Protein AF-A0A9P8L435-F1 (afdb_monomer_lite)

Structure (mmCIF, N/CA/C/O backbone):
data_AF-A0A9P8L435-F1
#
_entry.id   AF-A0A9P8L435-F1
#
loop_
_atom_site.group_PDB
_atom_site.id
_atom_site.type_symbol
_atom_site.label_atom_id
_atom_site.label_alt_id
_atom_site.label_comp_id
_atom_site.label_asym_id
_atom_site.label_entity_id
_atom_site.label_seq_id
_atom_site.pdbx_PDB_ins_code
_atom_site.Cartn_x
_atom_site.Cartn_y
_atom_site.Cartn_z
_atom_site.occupancy
_atom_site.B_iso_or_equiv
_atom_site.auth_seq_id
_atom_site.auth_comp_id
_atom_site.auth_asym_id
_atom_site.auth_atom_id
_atom_site.pdbx_PDB_model_num
ATOM 1 N N . MET A 1 1 ? 6.091 8.763 -27.314 1.00 90.25 1 MET A N 1
ATOM 2 C CA . MET A 1 1 ? 5.636 7.683 -28.224 1.00 90.25 1 MET A CA 1
ATOM 3 C C . MET A 1 1 ? 4.758 6.720 -27.440 1.00 90.25 1 MET A C 1
ATOM 5 O O . MET A 1 1 ? 4.907 6.659 -26.224 1.00 90.25 1 MET A O 1
ATOM 9 N N . ARG A 1 2 ? 3.848 5.999 -28.103 1.00 93.94 2 ARG A N 1
ATOM 10 C CA . ARG A 1 2 ? 2.922 5.037 -27.482 1.00 93.94 2 ARG A CA 1
ATOM 11 C C . ARG A 1 2 ? 2.831 3.801 -28.382 1.00 93.94 2 ARG A C 1
ATOM 13 O O . ARG A 1 2 ? 2.724 3.971 -29.594 1.00 93.94 2 ARG A O 1
ATOM 20 N N . SER A 1 3 ? 2.925 2.595 -27.826 1.00 95.69 3 SER A N 1
ATOM 21 C CA . SER A 1 3 ? 2.733 1.356 -28.596 1.00 95.69 3 SER A CA 1
ATOM 22 C C . SER A 1 3 ? 1.265 1.181 -29.011 1.00 95.69 3 SER A C 1
ATOM 24 O O . SER A 1 3 ? 0.387 1.783 -28.384 1.00 95.69 3 SER A O 1
ATOM 26 N N . PRO A 1 4 ? 0.962 0.302 -29.984 1.00 95.88 4 PRO A N 1
ATOM 27 C CA . PRO A 1 4 ? -0.375 -0.271 -30.118 1.00 95.88 4 PRO A CA 1
ATOM 28 C C . PRO A 1 4 ? -0.844 -0.901 -28.789 1.00 95.88 4 PRO A C 1
ATOM 30 O O . PRO A 1 4 ? 0.008 -1.354 -28.012 1.00 95.88 4 PRO A O 1
ATOM 33 N N . PRO A 1 5 ? -2.160 -0.911 -28.506 1.00 94.94 5 PRO A N 1
ATOM 34 C CA . PRO A 1 5 ? -2.709 -1.567 -27.325 1.00 94.94 5 PRO A CA 1
ATOM 35 C C . PRO A 1 5 ? -2.671 -3.090 -27.474 1.00 94.94 5 PRO A C 1
ATOM 37 O O . PRO A 1 5 ? -2.901 -3.626 -28.559 1.00 94.94 5 PRO A O 1
ATOM 40 N N . VAL A 1 6 ? -2.418 -3.784 -26.367 1.00 95.00 6 VAL A N 1
ATOM 41 C CA . VAL A 1 6 ? -2.524 -5.244 -26.263 1.00 95.00 6 VAL A CA 1
ATOM 42 C C . VAL A 1 6 ? -3.530 -5.583 -25.169 1.00 95.00 6 VAL A C 1
ATOM 44 O O . VAL A 1 6 ? -3.350 -5.194 -24.015 1.00 95.00 6 VAL A O 1
ATOM 47 N N . ARG A 1 7 ? -4.581 -6.333 -25.513 1.00 94.06 7 ARG A N 1
ATOM 48 C CA . ARG A 1 7 ? -5.568 -6.829 -24.545 1.00 94.06 7 ARG A CA 1
ATOM 49 C C . ARG A 1 7 ? -4.939 -7.921 -23.673 1.00 94.06 7 ARG A C 1
ATOM 51 O O . ARG A 1 7 ? -4.541 -8.964 -24.185 1.00 94.06 7 ARG A O 1
ATOM 58 N N . VAL A 1 8 ? -4.932 -7.718 -22.355 1.00 91.44 8 VAL A N 1
ATOM 59 C CA . VAL A 1 8 ? -4.625 -8.757 -21.356 1.00 91.44 8 VAL A CA 1
ATOM 60 C C . VAL A 1 8 ? -5.713 -8.726 -20.284 1.00 91.44 8 VAL A C 1
ATOM 62 O O . VAL A 1 8 ? -5.913 -7.715 -19.605 1.00 91.44 8 VAL A O 1
ATOM 65 N N . GLY A 1 9 ? -6.454 -9.831 -20.160 1.00 87.94 9 GLY A N 1
ATOM 66 C CA . GLY A 1 9 ? -7.698 -9.866 -19.389 1.00 87.94 9 GLY A CA 1
ATOM 67 C C . GLY A 1 9 ? -8.727 -8.871 -19.942 1.00 87.94 9 GLY A C 1
ATOM 68 O O . GLY A 1 9 ? -8.874 -8.721 -21.154 1.00 87.94 9 GLY A O 1
ATOM 69 N N . ALA A 1 10 ? -9.411 -8.148 -19.055 1.00 90.56 10 ALA A N 1
ATOM 70 C CA . ALA A 1 10 ? -10.392 -7.124 -19.428 1.00 90.56 10 ALA A CA 1
ATOM 71 C C . ALA A 1 10 ? -9.778 -5.756 -19.811 1.00 90.56 10 ALA A C 1
ATOM 73 O O . ALA A 1 10 ? -10.516 -4.808 -20.071 1.00 90.56 10 ALA A O 1
ATOM 74 N N . PHE A 1 11 ? -8.447 -5.623 -19.859 1.00 94.44 11 PHE A N 1
ATOM 75 C CA . PHE A 1 11 ? -7.745 -4.333 -19.939 1.00 94.44 11 PHE A CA 1
ATOM 76 C C . PHE A 1 11 ? -6.813 -4.252 -21.156 1.00 94.44 11 PHE A C 1
ATOM 78 O O . PHE A 1 11 ? -6.347 -5.280 -21.646 1.00 94.44 11 PHE A O 1
ATOM 85 N N . ASP A 1 12 ? -6.633 -3.043 -21.689 1.00 95.62 12 ASP A N 1
ATOM 86 C CA . ASP A 1 12 ? -5.734 -2.721 -22.804 1.00 95.62 12 ASP A CA 1
ATOM 87 C C . ASP A 1 12 ? -4.463 -2.113 -22.236 1.00 95.62 12 ASP A C 1
ATOM 89 O O . ASP A 1 12 ? -4.530 -1.185 -21.426 1.00 95.62 12 ASP A O 1
ATOM 93 N N . TRP A 1 13 ? -3.325 -2.627 -22.691 1.00 96.75 13 TRP A N 1
ATOM 94 C CA . TRP A 1 13 ? -2.011 -2.277 -22.179 1.00 96.75 13 TRP A CA 1
ATOM 95 C C . TRP A 1 13 ? -1.152 -1.646 -23.270 1.00 96.75 13 TRP A C 1
ATOM 97 O O . TRP A 1 13 ? -1.020 -2.197 -24.366 1.00 96.75 13 TRP A O 1
ATOM 107 N N . ASN A 1 14 ? -0.541 -0.504 -22.964 1.00 96.69 14 ASN A N 1
ATOM 108 C CA . ASN A 1 14 ? 0.325 0.241 -23.877 1.00 96.69 14 ASN A CA 1
ATOM 109 C C . ASN A 1 14 ? 1.659 0.576 -23.202 1.00 96.69 14 ASN A C 1
ATOM 111 O O . ASN A 1 14 ? 1.706 0.902 -22.018 1.00 96.69 14 ASN A O 1
ATOM 115 N N . ILE A 1 15 ? 2.745 0.585 -23.975 1.00 97.25 15 ILE A N 1
ATOM 116 C CA . ILE A 1 15 ? 4.029 1.153 -23.552 1.00 97.25 15 ILE A CA 1
ATOM 117 C C . ILE A 1 15 ? 4.058 2.627 -23.974 1.00 97.25 15 ILE A C 1
ATOM 119 O O . ILE A 1 15 ? 4.019 2.928 -25.171 1.00 97.25 15 ILE A O 1
ATOM 123 N N . LYS A 1 16 ? 4.172 3.551 -23.016 1.00 96.56 16 LYS A N 1
ATOM 124 C CA . LYS A 1 16 ? 4.579 4.943 -23.260 1.00 96.56 16 LYS A CA 1
ATOM 125 C C . LYS A 1 16 ? 6.096 5.046 -23.165 1.00 96.56 16 LYS A C 1
ATOM 127 O O . LYS A 1 16 ? 6.693 4.643 -22.171 1.00 96.56 16 LYS A O 1
ATOM 132 N N . TYR A 1 17 ? 6.713 5.635 -24.182 1.00 95.44 17 TYR A N 1
ATOM 133 C CA . TYR A 1 17 ? 8.161 5.815 -24.275 1.00 95.44 17 TYR A CA 1
ATOM 134 C C . TYR A 1 17 ? 8.514 7.277 -24.556 1.00 95.44 17 TYR A C 1
ATOM 136 O O . TYR A 1 17 ? 7.984 7.886 -25.496 1.00 95.44 17 TYR A O 1
ATOM 144 N N . TYR A 1 18 ? 9.429 7.819 -23.756 1.00 95.75 18 TYR A N 1
ATOM 145 C CA . TYR A 1 18 ? 9.970 9.169 -23.879 1.00 95.75 18 TYR A CA 1
ATOM 146 C C . TYR A 1 18 ? 11.477 9.067 -24.171 1.00 95.75 18 TYR A C 1
ATOM 148 O O . TYR A 1 18 ? 12.263 8.880 -23.238 1.00 95.75 18 TYR A O 1
ATOM 156 N N . PRO A 1 19 ? 11.905 9.172 -25.447 1.00 92.69 19 PRO A N 1
ATOM 157 C CA . PRO A 1 19 ? 13.303 8.956 -25.830 1.00 92.69 19 PRO A CA 1
ATOM 158 C C . PRO A 1 19 ? 14.264 9.969 -25.207 1.00 92.69 19 PRO A C 1
ATOM 160 O O . PRO A 1 19 ? 15.390 9.608 -24.903 1.00 92.69 19 PRO A O 1
ATOM 163 N N . LYS A 1 20 ? 13.815 11.210 -24.982 1.00 92.25 20 LYS A N 1
ATOM 164 C CA . LYS A 1 20 ? 14.584 12.282 -24.322 1.00 92.25 20 LYS A CA 1
ATOM 165 C C . LYS A 1 20 ? 14.214 12.473 -22.844 1.00 92.25 20 LYS A C 1
ATOM 167 O O . LYS A 1 20 ? 14.476 13.534 -22.292 1.00 92.25 20 LYS A O 1
ATOM 172 N N . GLY A 1 21 ? 13.551 11.485 -22.245 1.00 92.06 21 GLY A N 1
ATOM 173 C CA . GLY A 1 21 ? 13.052 11.559 -20.877 1.00 92.06 21 GLY A CA 1
ATOM 174 C C . GLY A 1 21 ? 11.807 12.418 -20.671 1.00 92.06 21 GLY A C 1
ATOM 175 O O . GLY A 1 21 ? 11.287 13.056 -21.588 1.00 92.06 21 GLY A O 1
ATOM 176 N N . ASN A 1 22 ? 11.327 12.406 -19.430 1.00 92.25 22 ASN A N 1
ATOM 177 C CA . ASN A 1 22 ? 10.179 13.157 -18.939 1.00 92.25 22 ASN A CA 1
ATOM 178 C C . ASN A 1 22 ? 10.652 14.090 -17.811 1.00 92.25 22 ASN A C 1
ATOM 180 O O . ASN A 1 22 ? 10.595 13.745 -16.633 1.00 92.25 22 ASN A O 1
ATOM 184 N N . GLY A 1 23 ? 11.219 15.242 -18.185 1.00 91.25 23 GLY A N 1
ATOM 185 C CA . GLY A 1 23 ? 11.881 16.153 -17.237 1.00 91.25 23 GLY A CA 1
ATOM 186 C C . GLY A 1 23 ? 13.241 15.650 -16.729 1.00 91.25 23 GLY A C 1
ATOM 187 O O . GLY A 1 23 ? 13.735 16.123 -15.707 1.00 91.25 23 GLY A O 1
ATOM 188 N N . THR A 1 24 ? 13.846 14.685 -17.424 1.00 93.69 24 THR A N 1
ATOM 189 C CA . THR A 1 24 ? 15.128 14.054 -17.082 1.00 93.69 24 THR A CA 1
ATOM 190 C C . THR A 1 24 ? 16.005 13.918 -18.317 1.00 93.69 24 THR A C 1
ATOM 192 O O . THR A 1 24 ? 15.506 13.853 -19.433 1.00 93.69 24 THR A O 1
ATOM 195 N N . ASP A 1 25 ? 17.313 13.805 -18.117 1.00 94.50 25 ASP A N 1
ATOM 196 C CA . ASP A 1 25 ? 18.282 13.444 -19.156 1.00 94.50 25 ASP A CA 1
ATOM 197 C C . ASP A 1 25 ? 18.185 11.968 -19.581 1.00 94.50 25 ASP A C 1
ATOM 199 O O . ASP A 1 25 ? 18.730 11.596 -20.617 1.00 94.50 25 ASP A O 1
ATOM 203 N N . GLN A 1 26 ? 17.485 11.132 -18.811 1.00 95.25 26 GLN A N 1
ATOM 204 C CA . GLN A 1 26 ? 17.371 9.694 -19.056 1.00 95.25 26 GLN A CA 1
ATOM 205 C C . GLN A 1 26 ? 16.094 9.287 -19.779 1.00 95.25 26 GLN A C 1
ATOM 207 O O . GLN A 1 26 ? 15.066 9.935 -19.598 1.00 95.25 26 GLN A O 1
ATOM 212 N N . ILE A 1 27 ? 16.132 8.169 -20.516 1.00 95.00 27 ILE A N 1
ATOM 213 C CA . ILE A 1 27 ? 14.926 7.540 -21.082 1.00 95.00 27 ILE A CA 1
ATOM 214 C C . ILE A 1 27 ? 13.871 7.345 -19.985 1.00 95.00 27 ILE A C 1
ATOM 216 O O . ILE A 1 27 ? 14.186 6.812 -18.920 1.00 95.00 27 ILE A O 1
ATOM 220 N N . SER A 1 28 ? 12.609 7.666 -20.288 1.00 97.06 28 SER A N 1
ATOM 221 C CA . SER A 1 28 ? 11.464 7.291 -19.447 1.00 97.06 28 SER A CA 1
ATOM 222 C C . SER A 1 28 ? 10.565 6.276 -20.151 1.00 97.06 28 SER A C 1
ATOM 224 O O . SER A 1 28 ? 10.308 6.380 -21.357 1.00 97.06 28 SER A O 1
ATOM 226 N N . VAL A 1 29 ? 10.058 5.311 -19.384 1.00 97.19 29 VAL A N 1
ATOM 227 C CA . VAL A 1 29 ? 9.152 4.256 -19.858 1.00 97.19 29 VAL A CA 1
ATOM 228 C C . VAL A 1 29 ? 8.025 4.082 -18.851 1.00 97.19 29 VAL A C 1
ATOM 230 O O . VAL A 1 29 ? 8.285 3.944 -17.657 1.00 97.19 29 VAL A O 1
ATOM 233 N N . TYR A 1 30 ? 6.786 4.041 -19.331 1.00 97.38 30 TYR A N 1
ATOM 234 C CA . TYR A 1 30 ? 5.609 3.764 -18.513 1.00 97.38 30 TYR A CA 1
ATOM 235 C C . TYR A 1 30 ? 4.753 2.695 -19.185 1.00 97.38 30 TYR A C 1
ATOM 237 O O . TYR A 1 30 ? 4.653 2.646 -20.412 1.00 97.38 30 TYR A O 1
ATOM 245 N N . ILE A 1 31 ? 4.137 1.844 -18.375 1.00 97.56 31 ILE A N 1
ATOM 246 C CA . ILE A 1 31 ? 3.027 0.993 -18.785 1.00 97.56 31 ILE A CA 1
ATOM 247 C C . ILE A 1 31 ? 1.744 1.745 -18.472 1.00 97.56 31 ILE A C 1
ATOM 249 O O . ILE A 1 31 ? 1.599 2.319 -17.398 1.00 97.56 31 ILE A O 1
ATOM 253 N N . GLU A 1 32 ? 0.828 1.754 -19.424 1.00 96.31 32 GLU A N 1
ATOM 254 C CA . GLU A 1 32 ? -0.491 2.349 -19.295 1.00 96.31 32 GLU A CA 1
ATOM 255 C C . GLU A 1 32 ? -1.553 1.267 -19.445 1.00 96.31 32 GLU A C 1
ATOM 257 O O . GLU A 1 32 ? -1.417 0.373 -20.282 1.00 96.31 32 GLU A O 1
ATOM 262 N N . CYS A 1 33 ? -2.606 1.382 -18.647 1.00 95.38 33 CYS A N 1
ATOM 263 C CA . CYS A 1 33 ? -3.761 0.507 -18.622 1.00 95.38 33 CYS A CA 1
ATOM 264 C C . CYS A 1 33 ? -5.022 1.313 -18.943 1.00 95.38 33 CYS A C 1
ATOM 266 O O . CYS A 1 33 ? -5.246 2.389 -18.389 1.00 95.38 33 CYS A O 1
ATOM 268 N N . THR A 1 34 ? -5.890 0.771 -19.793 1.00 93.31 34 THR A N 1
ATOM 269 C CA . THR A 1 34 ? -7.232 1.322 -20.022 1.00 93.31 34 THR A CA 1
ATOM 270 C C . THR A 1 34 ? -8.284 0.217 -20.024 1.00 93.31 34 THR A C 1
ATOM 272 O O . THR A 1 34 ? -8.051 -0.896 -20.503 1.00 93.31 34 THR A O 1
ATOM 275 N N . LYS A 1 35 ? -9.470 0.506 -19.478 1.00 89.50 35 LYS A N 1
ATOM 276 C CA . LYS A 1 35 ? -10.651 -0.348 -19.652 1.00 89.50 35 LYS A CA 1
ATOM 277 C C . LYS A 1 35 ? -11.330 0.030 -20.977 1.00 89.50 35 LYS A C 1
ATOM 279 O O . LYS A 1 35 ? -11.561 1.221 -21.201 1.00 89.50 35 LYS A O 1
ATOM 284 N N . PRO A 1 36 ? -11.650 -0.933 -21.857 1.00 83.06 36 PRO A N 1
ATOM 285 C CA . PRO A 1 36 ? -12.298 -0.639 -23.122 1.00 83.06 36 PRO A CA 1
ATOM 286 C C . PRO A 1 36 ? -13.756 -0.275 -22.837 1.00 83.06 36 PRO A C 1
ATOM 288 O O . PRO A 1 36 ? -14.388 -0.851 -21.945 1.00 83.06 36 PRO A O 1
ATOM 291 N N . LYS A 1 37 ? -14.319 0.655 -23.608 1.00 75.44 37 LYS A N 1
ATOM 292 C CA . LYS A 1 37 ? -15.767 0.872 -23.576 1.00 75.44 37 LYS A CA 1
ATOM 293 C C . LYS A 1 37 ? -16.445 -0.328 -24.232 1.00 75.44 37 LYS A C 1
ATOM 295 O O . LYS A 1 37 ? -16.069 -0.714 -25.337 1.00 75.44 37 LYS A O 1
ATOM 300 N N . LEU A 1 38 ? -17.439 -0.905 -23.561 1.00 61.78 38 LEU A N 1
ATOM 301 C CA . LEU A 1 38 ? -18.327 -1.893 -24.167 1.00 61.78 38 LEU A CA 1
ATOM 302 C C . LEU A 1 38 ? -19.152 -1.178 -25.239 1.00 61.78 38 LEU A C 1
ATOM 304 O O . LEU A 1 38 ? -20.107 -0.470 -24.936 1.00 61.78 38 LEU A O 1
ATOM 308 N N . THR A 1 39 ? -18.765 -1.330 -26.503 1.00 47.19 39 THR A N 1
ATOM 309 C CA . THR A 1 39 ? -19.576 -0.848 -27.619 1.00 47.19 39 THR A CA 1
ATOM 310 C C . THR A 1 39 ? -20.801 -1.740 -27.745 1.00 47.19 39 THR A C 1
ATOM 312 O O . THR A 1 39 ? -20.720 -2.833 -28.306 1.00 47.19 39 THR A O 1
ATOM 315 N N . THR A 1 40 ? -21.942 -1.270 -27.244 1.00 43.31 40 THR A N 1
ATOM 316 C CA . THR A 1 40 ? -23.254 -1.883 -27.483 1.00 43.31 40 THR A CA 1
ATOM 317 C C . THR A 1 40 ? -23.662 -1.677 -28.945 1.00 43.31 40 THR A C 1
ATOM 319 O O . THR A 1 40 ? -24.542 -0.880 -29.262 1.00 43.31 40 THR A O 1
ATOM 322 N N . SER A 1 41 ? -23.006 -2.386 -29.865 1.00 39.19 41 SER A N 1
ATOM 323 C CA . SER A 1 41 ? -23.365 -2.420 -31.283 1.00 39.19 41 SER A CA 1
ATOM 324 C C . SER A 1 41 ? -24.578 -3.329 -31.495 1.00 39.19 41 SER A C 1
ATOM 326 O O . SER A 1 41 ? -24.482 -4.421 -32.056 1.00 39.19 41 SER A O 1
ATOM 328 N N . ALA A 1 42 ? -25.737 -2.871 -31.026 1.00 43.12 42 ALA A N 1
ATOM 329 C CA . ALA A 1 42 ? -27.023 -3.409 -31.437 1.00 43.12 42 ALA A CA 1
ATOM 330 C C . ALA A 1 42 ? -27.368 -2.862 -32.833 1.00 43.12 42 ALA A C 1
ATOM 332 O O . ALA A 1 42 ? -28.046 -1.847 -32.977 1.00 43.12 42 ALA A O 1
ATOM 333 N N . SER A 1 43 ? -26.872 -3.526 -33.878 1.00 33.75 43 SER A N 1
ATOM 334 C CA . SER A 1 43 ? -27.363 -3.366 -35.255 1.00 33.75 43 SER A CA 1
ATOM 335 C C . SER A 1 43 ? -27.116 -4.663 -36.021 1.00 33.75 43 SER A C 1
ATOM 337 O O . SER A 1 43 ? -26.128 -4.813 -36.734 1.00 33.75 43 SER A O 1
ATOM 339 N N . ALA A 1 44 ? -28.015 -5.632 -35.857 1.00 45.38 44 ALA A N 1
ATOM 340 C CA . ALA A 1 44 ? -28.072 -6.782 -36.751 1.00 45.38 44 ALA A CA 1
ATOM 341 C C . ALA A 1 44 ? -28.695 -6.344 -38.090 1.00 45.38 44 ALA A C 1
ATOM 343 O O . ALA A 1 44 ? -29.857 -6.632 -38.368 1.00 45.38 44 ALA A O 1
ATOM 344 N N . GLU A 1 45 ? -27.935 -5.616 -38.912 1.00 29.30 45 GLU A N 1
ATOM 345 C CA . GLU A 1 45 ? -28.305 -5.377 -40.307 1.00 29.30 45 GLU A CA 1
ATOM 346 C C . GLU A 1 45 ? -27.851 -6.557 -41.167 1.00 29.30 45 GLU A C 1
ATOM 348 O O . GLU A 1 45 ? -26.685 -6.681 -41.535 1.00 29.30 45 GLU A O 1
ATOM 353 N N . ALA A 1 46 ? -28.806 -7.418 -41.515 1.00 40.47 46 ALA A N 1
ATOM 354 C CA . ALA A 1 46 ? -28.652 -8.378 -42.597 1.00 40.47 46 ALA A CA 1
ATOM 355 C C . ALA A 1 46 ? -29.157 -7.766 -43.916 1.00 40.47 46 ALA A C 1
ATOM 357 O O . ALA A 1 46 ? -30.347 -7.471 -44.056 1.00 40.47 46 ALA A O 1
ATOM 358 N N . PRO A 1 47 ? -28.269 -7.601 -44.906 1.00 33.56 47 PRO A N 1
ATOM 359 C CA . PRO A 1 47 ? -28.675 -7.691 -46.308 1.00 33.56 47 PRO A CA 1
ATOM 360 C C . PRO A 1 47 ? -27.673 -8.519 -47.142 1.00 33.56 47 PRO A C 1
ATOM 362 O O . PRO A 1 47 ? -26.477 -8.500 -46.880 1.00 33.56 47 PRO A O 1
ATOM 365 N N . LYS A 1 48 ? -28.040 -9.224 -48.214 1.00 28.98 48 LYS A N 1
ATOM 366 C CA . LYS A 1 48 ? -29.333 -9.575 -48.836 1.00 28.98 48 LYS A CA 1
ATOM 367 C C . LYS A 1 48 ? -29.061 -10.813 -49.706 1.00 28.98 48 LYS A C 1
ATOM 369 O O . LYS A 1 48 ? -27.958 -10.945 -50.235 1.00 28.98 48 LYS A O 1
ATOM 374 N N . GLU A 1 49 ? -30.047 -11.683 -49.907 1.00 30.36 49 GLU A N 1
ATOM 375 C CA . GLU A 1 49 ? -29.945 -12.730 -50.933 1.00 30.36 49 GLU A CA 1
ATOM 376 C C . GLU A 1 49 ? -29.824 -12.101 -52.330 1.00 30.36 49 GLU A C 1
ATOM 378 O O . GLU A 1 49 ? -30.614 -11.227 -52.689 1.00 30.36 49 GLU A O 1
ATOM 383 N N . ASN A 1 50 ? -28.872 -12.577 -53.136 1.00 31.95 50 ASN A N 1
ATOM 384 C CA . ASN A 1 50 ? -28.806 -12.282 -54.567 1.00 31.95 50 ASN A CA 1
ATOM 385 C C . ASN A 1 50 ? -29.219 -13.530 -55.353 1.00 31.95 50 ASN A C 1
ATOM 387 O O . ASN A 1 50 ? -28.472 -14.504 -55.434 1.00 31.95 50 ASN A O 1
ATOM 391 N N . ALA A 1 51 ? -30.408 -13.484 -55.952 1.00 32.59 51 ALA A N 1
ATOM 392 C CA . ALA A 1 51 ? -30.922 -14.550 -56.799 1.00 32.59 51 ALA A CA 1
ATOM 393 C C . ALA A 1 51 ? -30.379 -14.443 -58.237 1.00 32.59 51 ALA A C 1
ATOM 395 O O . ALA A 1 51 ? -30.789 -13.571 -59.001 1.00 32.59 51 ALA A O 1
ATOM 396 N N . VAL A 1 52 ? -29.507 -15.382 -58.616 1.00 34.47 52 VAL A N 1
ATOM 397 C CA . VAL A 1 52 ? -29.156 -15.762 -60.001 1.00 34.47 52 VAL A CA 1
ATOM 398 C C . VAL A 1 52 ? -28.846 -17.272 -59.963 1.00 34.47 52 VAL A C 1
ATOM 400 O O . VAL A 1 52 ? -28.148 -17.713 -59.061 1.00 34.47 52 VAL A O 1
ATOM 403 N N . GLY A 1 53 ? -29.302 -18.149 -60.861 1.00 29.02 53 GLY A N 1
ATOM 404 C CA . GLY A 1 53 ? -30.140 -17.936 -62.040 1.00 29.02 53 GLY A CA 1
ATOM 405 C C . GLY A 1 53 ? -30.051 -19.093 -63.051 1.00 29.02 53 GLY A C 1
ATOM 406 O O . GLY A 1 53 ? -29.580 -18.870 -64.154 1.00 29.02 53 GLY A O 1
ATOM 407 N N . GLY A 1 54 ? -30.528 -20.297 -62.686 1.00 26.53 54 GLY A N 1
ATOM 408 C CA . GLY A 1 54 ? -30.911 -21.401 -63.601 1.00 26.53 54 GLY A CA 1
ATOM 409 C C . GLY A 1 54 ? -29.805 -22.197 -64.333 1.00 26.53 54 GLY A C 1
ATOM 410 O O . GLY A 1 54 ? -28.925 -21.619 -64.957 1.00 26.53 54 GLY A O 1
ATOM 411 N N . GLY A 1 55 ? -29.886 -23.546 -64.349 1.00 26.67 55 GLY A N 1
ATOM 412 C CA . GLY A 1 55 ? -28.864 -24.347 -65.061 1.00 26.67 55 GLY A CA 1
ATOM 413 C C . GLY A 1 55 ? -28.921 -25.892 -65.124 1.00 26.67 55 GLY A C 1
ATOM 414 O O . GLY A 1 55 ? -27.859 -26.484 -65.148 1.00 26.67 55 GLY A O 1
ATOM 415 N N . ARG A 1 56 ? -30.101 -26.539 -65.192 1.00 27.08 56 ARG A N 1
ATOM 416 C CA . ARG A 1 56 ? -30.362 -27.918 -65.728 1.00 27.08 56 ARG A CA 1
ATOM 417 C C . ARG A 1 56 ? -29.421 -29.128 -65.424 1.00 27.08 56 ARG A C 1
ATOM 419 O O . ARG A 1 56 ? -28.339 -29.235 -65.981 1.00 27.08 56 ARG A O 1
ATOM 426 N N . GLY A 1 57 ? -30.035 -30.188 -64.865 1.00 27.30 57 GLY A N 1
ATOM 427 C CA . GLY A 1 57 ? -29.698 -31.619 -65.086 1.00 27.30 57 GLY A CA 1
ATOM 428 C C . GLY A 1 57 ? -28.677 -32.239 -64.112 1.00 27.30 57 GLY A C 1
ATOM 429 O O . GLY A 1 57 ? -27.765 -31.552 -63.680 1.00 27.30 57 GLY A O 1
ATOM 430 N N . GLY A 1 58 ? -28.757 -33.519 -63.720 1.00 26.88 58 GLY A N 1
ATOM 431 C CA . GLY A 1 58 ? -29.775 -34.557 -63.965 1.00 26.88 58 GLY A CA 1
ATOM 432 C C . GLY A 1 58 ? -29.232 -35.968 -63.640 1.00 26.88 58 GLY A C 1
ATOM 433 O O . GLY A 1 58 ? -28.155 -36.305 -64.115 1.00 26.88 58 GLY A O 1
ATOM 434 N N . GLY A 1 59 ? -29.971 -36.786 -62.871 1.00 27.59 59 GLY A N 1
ATOM 435 C CA . GLY A 1 59 ? -29.519 -38.106 -62.365 1.00 27.59 59 GLY A CA 1
ATOM 436 C C . GLY A 1 59 ? -28.486 -38.010 -61.219 1.00 27.59 59 GLY A C 1
ATOM 437 O O . GLY A 1 59 ? -27.871 -36.966 -61.042 1.00 27.59 59 GLY A O 1
ATOM 438 N N . GLY A 1 60 ? -28.256 -39.025 -60.379 1.00 27.05 60 GLY A N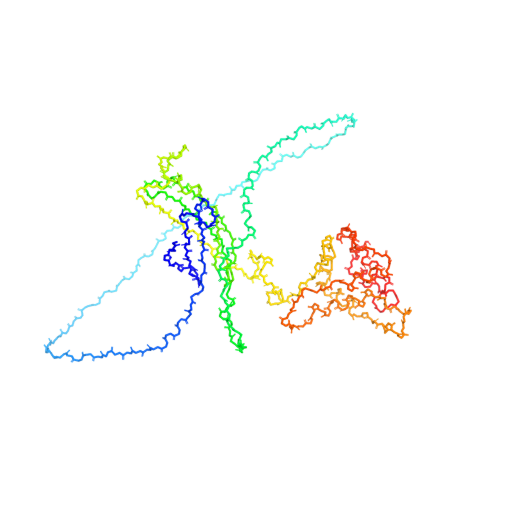 1
ATOM 439 C CA . GLY A 1 60 ? -28.884 -40.347 -60.264 1.00 27.05 60 GLY A CA 1
ATOM 440 C C . GLY A 1 60 ? -27.969 -41.338 -59.512 1.00 27.05 60 GLY A C 1
ATOM 441 O O . GLY A 1 60 ? -26.886 -41.623 -60.003 1.00 27.05 60 GLY A O 1
ATOM 442 N N . ASP A 1 61 ? -28.447 -41.860 -58.375 1.00 28.19 61 ASP A N 1
ATOM 443 C CA . ASP A 1 61 ? -28.014 -43.068 -57.631 1.00 28.19 61 ASP A CA 1
ATOM 444 C C . ASP A 1 61 ? -26.614 -43.231 -56.975 1.00 28.19 61 ASP A C 1
ATOM 446 O O . ASP A 1 61 ? -25.590 -42.727 -57.419 1.00 28.19 61 ASP A O 1
ATOM 450 N N . SER A 1 62 ? -26.629 -44.105 -55.944 1.00 28.53 62 SER A N 1
ATOM 451 C CA . SER A 1 62 ? -25.533 -44.949 -55.405 1.00 28.53 62 SER A CA 1
ATOM 452 C C . SER A 1 62 ? -24.484 -44.290 -54.476 1.00 28.53 62 SER A C 1
ATOM 454 O O . SER A 1 62 ? -23.620 -43.554 -54.929 1.00 28.53 62 SER A O 1
ATOM 456 N N . VAL A 1 63 ? -24.541 -44.477 -53.140 1.00 28.86 63 VAL A N 1
ATOM 457 C CA . VAL A 1 63 ? -23.963 -45.616 -52.353 1.00 28.86 63 VAL A CA 1
ATOM 458 C C . VAL A 1 63 ? -22.422 -45.670 -52.484 1.00 28.86 63 VAL A C 1
ATOM 460 O O . VAL A 1 63 ? -21.921 -45.831 -53.589 1.00 28.86 63 VAL A O 1
ATOM 463 N N . THR A 1 64 ? -21.614 -45.489 -51.424 1.00 28.94 64 THR A N 1
ATOM 464 C CA . THR A 1 64 ? -21.396 -46.425 -50.291 1.00 28.94 64 THR A CA 1
ATOM 465 C C . THR A 1 64 ? -21.073 -45.750 -48.944 1.00 28.94 64 THR A C 1
ATOM 467 O O . THR A 1 64 ? -20.576 -44.630 -48.885 1.00 28.94 64 THR A O 1
ATOM 470 N N . ALA A 1 65 ? -21.291 -46.483 -47.844 1.00 27.80 65 ALA A N 1
ATOM 471 C CA . ALA A 1 65 ? -20.775 -46.157 -46.512 1.00 27.80 65 ALA A CA 1
ATOM 472 C C . ALA A 1 65 ? -19.458 -46.903 -46.213 1.00 27.80 65 ALA A C 1
ATOM 474 O O . ALA A 1 65 ? -19.258 -48.015 -46.701 1.00 27.80 65 ALA A O 1
ATOM 475 N N . SER A 1 66 ? -18.622 -46.353 -45.326 1.00 29.02 66 SER A N 1
ATOM 476 C CA . SER A 1 66 ? -17.604 -47.124 -44.596 1.00 29.02 66 SER A CA 1
ATOM 477 C C . SER A 1 66 ? -17.294 -46.487 -43.237 1.00 29.02 66 SER A C 1
ATOM 479 O O . SER A 1 66 ? -16.690 -45.418 -43.162 1.00 29.02 66 SER A O 1
ATOM 481 N N . THR A 1 67 ? -17.711 -47.161 -42.168 1.00 25.61 67 THR A N 1
ATOM 482 C CA . THR A 1 67 ? -17.437 -46.818 -40.766 1.00 25.61 67 THR A CA 1
ATOM 483 C C . THR A 1 67 ? -16.236 -47.614 -40.260 1.00 25.61 67 THR A C 1
ATOM 485 O O . THR A 1 67 ? -16.209 -48.825 -40.466 1.00 25.61 67 THR A O 1
ATOM 488 N N . SER A 1 68 ? -15.318 -46.987 -39.517 1.00 28.25 68 SER A N 1
ATOM 489 C CA . SER A 1 68 ? -14.481 -47.682 -38.522 1.00 28.25 68 SER A CA 1
ATOM 490 C C . SER A 1 68 ? -13.763 -46.691 -37.596 1.00 28.25 68 SER A C 1
ATOM 492 O O . SER A 1 68 ? -12.852 -45.991 -38.038 1.00 28.25 68 SER A O 1
ATOM 494 N N . GLU A 1 69 ? -14.139 -46.670 -36.314 1.00 30.39 69 GLU A N 1
ATOM 495 C CA . GLU A 1 69 ? -13.250 -46.222 -35.227 1.00 30.39 69 GLU A CA 1
ATOM 496 C C . GLU A 1 69 ? -12.415 -47.434 -34.700 1.00 30.39 69 GLU A C 1
ATOM 498 O O . GLU A 1 69 ? -12.261 -48.397 -35.457 1.00 30.39 69 GLU A O 1
ATOM 503 N N . PRO A 1 70 ? -11.759 -47.437 -33.514 1.00 41.28 70 PRO A N 1
ATOM 504 C CA . PRO A 1 70 ? -10.333 -47.762 -33.457 1.00 41.28 70 PRO A CA 1
ATOM 505 C C . PRO A 1 70 ? -10.030 -49.028 -32.624 1.00 41.28 70 PRO A C 1
ATOM 507 O O . PRO A 1 70 ? -10.931 -49.635 -32.045 1.00 41.28 70 PRO A O 1
ATOM 510 N N . PRO A 1 71 ? -8.750 -49.415 -32.476 1.00 34.69 71 PRO A N 1
ATOM 511 C CA . PRO A 1 71 ? -8.324 -50.333 -31.428 1.00 34.69 71 PRO A CA 1
ATOM 512 C C . PRO A 1 71 ? -7.625 -49.615 -30.260 1.00 34.69 71 PRO A C 1
ATOM 514 O O . PRO A 1 71 ? -6.737 -48.783 -30.437 1.00 34.69 71 PRO A O 1
ATOM 517 N N . MET A 1 72 ? -8.024 -50.005 -29.050 1.00 28.02 72 MET A N 1
ATOM 518 C CA . MET A 1 72 ? -7.407 -49.673 -27.761 1.00 28.02 72 MET A CA 1
ATOM 519 C C . MET A 1 72 ? -6.449 -50.797 -27.319 1.00 28.02 72 MET A C 1
ATOM 521 O O . MET A 1 72 ? -6.658 -51.956 -27.675 1.00 28.02 72 MET A O 1
ATOM 525 N N . GLY A 1 73 ? -5.461 -50.467 -26.481 1.00 25.88 73 GLY A N 1
ATOM 526 C CA . GLY A 1 73 ? -4.628 -51.422 -25.730 1.00 25.88 73 GLY A CA 1
ATOM 527 C C . GLY A 1 73 ? -3.370 -50.733 -25.174 1.00 25.88 73 GLY A C 1
ATOM 528 O O . GLY A 1 73 ? -2.526 -50.316 -25.956 1.00 25.88 73 GLY A O 1
ATOM 529 N N . THR A 1 74 ? -3.286 -50.360 -23.887 1.00 26.28 74 THR A N 1
ATOM 530 C CA . THR A 1 74 ? -2.886 -51.191 -22.715 1.00 26.28 74 THR A CA 1
ATOM 531 C C . THR A 1 74 ? -1.507 -51.857 -22.898 1.00 26.28 74 THR A C 1
ATOM 533 O O . THR A 1 74 ? -1.311 -52.526 -23.903 1.00 26.28 74 THR A O 1
ATOM 536 N N . THR A 1 75 ? -0.524 -51.757 -21.989 1.00 25.88 75 THR A N 1
ATOM 537 C CA . THR A 1 75 ? -0.601 -51.810 -20.507 1.00 25.88 75 THR A CA 1
ATOM 538 C C . THR A 1 75 ? 0.545 -51.079 -19.765 1.00 25.88 75 THR A C 1
ATOM 540 O O . THR A 1 75 ? 1.670 -51.053 -20.246 1.00 25.88 75 THR A O 1
ATOM 543 N N . SER A 1 76 ? 0.235 -50.588 -18.554 1.00 25.42 76 SER A N 1
ATOM 544 C CA . SER A 1 76 ? 1.052 -50.458 -17.317 1.00 25.42 76 SER A CA 1
ATOM 545 C C . SER A 1 76 ? 2.597 -50.504 -17.312 1.00 25.42 76 SER A C 1
ATOM 547 O O . SER A 1 76 ? 3.190 -51.506 -17.707 1.00 25.42 76 SER A O 1
ATOM 549 N N . SER A 1 77 ? 3.188 -49.592 -16.528 1.00 27.25 77 SER A N 1
ATOM 550 C CA . SER A 1 77 ? 4.017 -49.964 -15.359 1.00 27.25 77 SER A CA 1
ATOM 551 C C . SER A 1 77 ? 4.131 -48.795 -14.369 1.00 27.25 77 SER A C 1
ATOM 553 O O . SER A 1 77 ? 4.495 -47.689 -14.764 1.00 27.25 77 SER A O 1
ATOM 555 N N . GLU A 1 78 ? 3.818 -49.039 -13.097 1.00 27.28 78 GLU A N 1
ATOM 556 C CA . GLU A 1 78 ? 4.071 -48.120 -11.979 1.00 27.28 78 GLU A CA 1
ATOM 557 C C . GLU A 1 78 ? 5.518 -48.286 -11.492 1.00 27.28 78 GLU A C 1
ATOM 559 O O . GLU A 1 78 ? 6.005 -49.413 -11.427 1.00 27.28 78 GLU A O 1
ATOM 564 N N . GLU A 1 79 ? 6.180 -47.204 -11.073 1.00 27.58 79 GLU A N 1
ATOM 565 C CA . GLU A 1 79 ? 7.331 -47.315 -10.171 1.00 27.58 79 GLU A CA 1
ATOM 566 C C . GLU A 1 79 ? 7.407 -46.091 -9.248 1.00 27.58 79 GLU A C 1
ATOM 568 O O . GLU A 1 79 ? 7.545 -44.946 -9.685 1.00 27.58 79 GLU A O 1
ATOM 573 N N . SER A 1 80 ? 7.264 -46.344 -7.950 1.00 24.92 80 SER A N 1
ATOM 574 C CA . SER A 1 80 ? 7.379 -45.369 -6.868 1.00 24.92 80 SER A CA 1
ATOM 575 C C . SER A 1 80 ? 8.715 -45.557 -6.156 1.00 24.92 80 SER A C 1
ATOM 577 O O . SER A 1 80 ? 9.009 -46.671 -5.727 1.00 24.92 80 SER A O 1
ATOM 579 N N . MET A 1 81 ? 9.485 -44.483 -5.960 1.00 26.55 81 MET A N 1
ATOM 580 C CA . MET A 1 81 ? 10.681 -44.509 -5.111 1.00 26.55 81 MET A CA 1
ATOM 581 C C . MET A 1 81 ? 10.505 -43.633 -3.873 1.00 26.55 81 MET A C 1
ATOM 583 O O . MET A 1 81 ? 10.264 -42.428 -3.960 1.00 26.55 81 MET A O 1
ATOM 587 N N . GLU A 1 82 ? 10.639 -44.276 -2.719 1.00 26.12 82 GLU A N 1
ATOM 588 C CA . GLU A 1 82 ? 10.701 -43.655 -1.402 1.00 26.12 82 GLU A CA 1
ATOM 589 C C . GLU A 1 82 ? 12.070 -42.986 -1.189 1.00 26.12 82 GLU A C 1
ATOM 591 O O . GLU A 1 82 ? 13.077 -43.399 -1.765 1.00 26.12 82 GLU A O 1
ATOM 596 N N . VAL A 1 83 ? 12.124 -41.969 -0.326 1.00 29.58 83 VAL A N 1
ATOM 597 C CA . VAL A 1 83 ? 13.387 -41.421 0.192 1.00 29.58 83 VAL A CA 1
ATOM 598 C C . VAL A 1 83 ? 13.352 -41.526 1.710 1.00 29.58 83 VAL A C 1
ATOM 600 O O . VAL A 1 83 ? 12.528 -40.887 2.367 1.00 29.58 83 VAL A O 1
ATOM 603 N N . GLU A 1 84 ? 14.232 -42.364 2.255 1.00 26.09 84 GLU A N 1
ATOM 604 C CA . GLU A 1 84 ? 14.319 -42.638 3.688 1.00 26.09 84 GLU A CA 1
ATOM 605 C C . GLU A 1 84 ? 14.720 -41.404 4.513 1.00 26.09 84 GLU A C 1
ATOM 607 O O . GLU A 1 84 ? 15.475 -40.531 4.080 1.00 26.09 8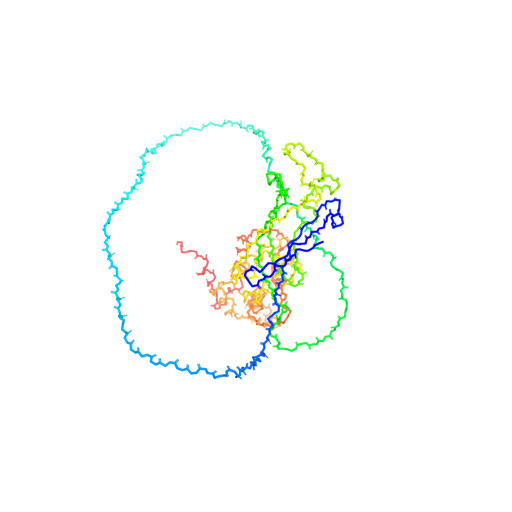4 GLU A O 1
ATOM 612 N N . ARG A 1 85 ? 14.241 -41.376 5.761 1.00 23.17 85 ARG A N 1
ATOM 613 C CA . ARG A 1 85 ? 14.750 -40.503 6.825 1.00 23.17 85 ARG A CA 1
ATOM 614 C C . ARG A 1 85 ? 15.767 -41.268 7.666 1.00 23.17 85 ARG A C 1
ATOM 616 O O . ARG A 1 85 ? 15.516 -42.416 8.016 1.00 23.17 85 ARG A O 1
ATOM 623 N N . SER A 1 86 ? 16.829 -40.592 8.096 1.00 27.28 86 SER A N 1
ATOM 624 C CA . SER A 1 86 ? 17.779 -41.111 9.085 1.00 27.28 86 SER A CA 1
ATOM 625 C C . SER A 1 86 ? 17.932 -40.162 10.282 1.00 27.28 86 SER A C 1
ATOM 627 O O . SER A 1 86 ? 18.576 -39.118 10.171 1.00 27.28 86 SER A O 1
ATOM 629 N N . ASP A 1 87 ? 17.400 -40.555 11.439 1.00 22.81 87 ASP A N 1
ATOM 630 C CA . ASP A 1 87 ? 17.967 -40.212 12.754 1.00 22.81 87 ASP A CA 1
ATOM 631 C C . ASP A 1 87 ? 19.175 -41.156 13.021 1.00 22.81 87 ASP A C 1
ATOM 633 O O . ASP A 1 87 ? 19.399 -42.095 12.258 1.00 22.81 87 ASP A O 1
ATOM 637 N N . ALA A 1 88 ? 20.047 -41.022 14.025 1.00 25.84 88 ALA A N 1
ATOM 638 C CA . ALA A 1 88 ? 20.085 -40.248 15.276 1.00 25.84 88 ALA A CA 1
ATOM 639 C C . ALA A 1 88 ? 21.593 -39.996 15.637 1.00 25.84 88 ALA A C 1
ATOM 641 O O . ALA A 1 88 ? 22.435 -40.245 14.769 1.00 25.84 88 ALA A O 1
ATOM 642 N N . PRO A 1 89 ? 22.030 -39.617 16.870 1.00 28.95 89 PRO A N 1
ATOM 643 C CA . PRO A 1 89 ? 21.290 -39.212 18.071 1.00 28.95 89 PRO A CA 1
ATOM 644 C C . PRO A 1 89 ? 21.808 -37.935 18.785 1.00 28.95 89 PRO A C 1
ATOM 646 O O . PRO A 1 89 ? 22.863 -37.378 18.494 1.00 28.95 89 PRO A O 1
ATOM 649 N N . SER A 1 90 ? 21.049 -37.517 19.803 1.00 22.61 90 SER A N 1
ATOM 650 C CA . SER A 1 90 ? 21.391 -36.462 20.769 1.00 22.61 90 SER A CA 1
ATOM 651 C C . SER A 1 90 ? 22.395 -36.926 21.839 1.00 22.61 90 SER A C 1
ATOM 653 O O . SER A 1 90 ? 22.289 -38.052 22.326 1.00 22.61 90 SER A O 1
ATOM 655 N N . ALA A 1 91 ? 23.300 -36.035 22.273 1.00 25.62 91 ALA A N 1
ATOM 656 C CA . ALA A 1 91 ? 24.044 -36.171 23.530 1.00 25.62 91 ALA A CA 1
ATOM 657 C C . ALA A 1 91 ? 24.481 -34.809 24.127 1.00 25.62 91 ALA A C 1
ATOM 659 O O . ALA A 1 91 ? 25.426 -34.167 23.674 1.00 25.62 91 ALA A O 1
ATOM 660 N N . GLN A 1 92 ? 23.814 -34.417 25.210 1.00 24.64 92 GLN A N 1
ATOM 661 C CA . GLN A 1 92 ? 24.298 -33.544 26.294 1.00 24.64 92 GLN A CA 1
ATOM 662 C C . GLN A 1 92 ? 23.999 -34.290 27.622 1.00 24.64 92 GLN A C 1
ATOM 664 O O . GLN A 1 92 ? 23.193 -35.223 27.569 1.00 24.64 92 GLN A O 1
ATOM 669 N N . PRO A 1 93 ? 24.578 -33.946 28.800 1.00 33.28 93 PRO A N 1
ATOM 670 C CA . PRO A 1 93 ? 25.175 -32.652 29.170 1.00 33.28 93 PRO A CA 1
ATOM 671 C C . PRO A 1 93 ? 26.523 -32.731 29.932 1.00 33.28 93 PRO A C 1
ATOM 673 O O . PRO A 1 93 ? 27.005 -33.808 30.267 1.00 33.28 93 PRO A O 1
ATOM 676 N N . THR A 1 94 ? 27.103 -31.580 30.298 1.00 23.03 94 THR A N 1
ATOM 677 C CA . THR A 1 94 ? 27.558 -31.282 31.683 1.00 23.03 94 THR A CA 1
ATOM 678 C C . THR A 1 94 ? 28.010 -29.823 31.833 1.00 23.03 94 THR A C 1
ATOM 680 O O . THR A 1 94 ? 28.335 -29.143 30.864 1.00 23.03 94 THR A O 1
ATOM 683 N N . SER A 1 95 ? 27.961 -29.324 33.067 1.00 24.52 95 SER A N 1
ATOM 684 C CA . SER A 1 95 ? 28.177 -27.925 33.450 1.00 24.52 95 SER A CA 1
ATOM 685 C C . SER A 1 95 ? 29.642 -27.557 33.703 1.00 24.52 95 SER A C 1
ATOM 687 O O . SER A 1 95 ? 30.346 -28.306 34.378 1.00 24.52 95 SER A O 1
ATOM 689 N N . SER A 1 96 ? 30.037 -26.330 33.357 1.00 25.58 96 SER A N 1
ATOM 690 C CA . SER A 1 96 ? 31.049 -25.575 34.112 1.00 25.58 96 SER A CA 1
ATOM 691 C C . SER A 1 96 ? 30.906 -24.074 33.849 1.00 25.58 96 SER A C 1
ATOM 693 O O . SER A 1 96 ? 30.730 -23.663 32.704 1.00 25.58 96 SER A O 1
ATOM 695 N N . ALA A 1 97 ? 30.961 -23.256 34.901 1.00 23.67 97 ALA A N 1
ATOM 696 C CA . ALA A 1 97 ? 30.874 -21.803 34.803 1.00 23.67 97 ALA A CA 1
ATOM 697 C C . ALA A 1 97 ? 32.271 -21.171 34.879 1.00 23.67 97 ALA A C 1
ATOM 699 O O . ALA A 1 97 ? 32.993 -21.378 35.852 1.00 23.67 97 ALA A O 1
ATOM 700 N N . ALA A 1 98 ? 32.619 -20.342 33.894 1.00 25.66 98 ALA A N 1
ATOM 701 C CA . ALA A 1 98 ? 33.756 -19.431 33.969 1.00 25.66 98 ALA A CA 1
ATOM 702 C C . ALA A 1 98 ? 33.448 -18.161 33.165 1.00 25.66 98 ALA A C 1
ATOM 704 O O . ALA A 1 98 ? 33.141 -18.226 31.976 1.00 25.66 98 ALA A O 1
ATOM 705 N N . ALA A 1 99 ? 33.508 -17.003 33.821 1.00 25.94 99 ALA A N 1
ATOM 706 C CA . ALA A 1 99 ? 33.291 -15.715 33.177 1.00 25.94 99 ALA A CA 1
ATOM 707 C C . ALA A 1 99 ? 34.560 -15.260 32.442 1.00 25.94 99 ALA A C 1
ATOM 709 O O . ALA A 1 99 ? 35.626 -15.170 33.049 1.00 25.94 99 ALA A O 1
ATOM 710 N N . VAL A 1 100 ? 34.433 -14.907 31.160 1.00 26.36 100 VAL A N 1
ATOM 711 C CA . VAL A 1 100 ? 35.470 -14.195 30.399 1.00 26.36 100 VAL A CA 1
ATOM 712 C C . VAL A 1 100 ? 34.792 -13.107 29.571 1.00 26.36 100 VAL A C 1
ATOM 714 O O . VAL A 1 100 ? 33.809 -13.366 28.880 1.00 26.36 100 VAL A O 1
ATOM 717 N N . ALA A 1 101 ? 35.296 -11.876 29.664 1.00 28.44 101 ALA A N 1
ATOM 718 C CA . ALA A 1 101 ? 34.757 -10.740 28.926 1.00 28.44 101 ALA A CA 1
ATOM 719 C C . ALA A 1 101 ? 35.061 -10.869 27.423 1.00 28.44 101 ALA A C 1
ATOM 721 O O . ALA A 1 101 ? 36.222 -10.979 27.031 1.00 28.44 101 ALA A O 1
ATOM 722 N N . ALA A 1 102 ? 34.024 -10.816 26.585 1.00 25.55 102 ALA A N 1
ATOM 723 C CA . ALA A 1 102 ? 34.158 -10.813 25.133 1.00 25.55 102 ALA A CA 1
ATOM 724 C C . ALA A 1 102 ? 34.071 -9.379 24.589 1.00 25.55 102 ALA A C 1
ATOM 726 O O . ALA A 1 102 ? 33.059 -8.699 24.759 1.00 25.55 102 ALA A O 1
ATOM 727 N N . ALA A 1 103 ? 35.136 -8.925 23.927 1.00 24.94 103 ALA A N 1
ATOM 728 C CA . ALA A 1 103 ? 35.121 -7.688 23.154 1.00 24.94 103 ALA A CA 1
ATOM 729 C C . ALA A 1 103 ? 34.241 -7.842 21.899 1.00 24.94 103 ALA A C 1
ATOM 731 O O . ALA A 1 103 ? 34.120 -8.936 21.346 1.00 24.94 103 ALA A O 1
ATOM 732 N N . ALA A 1 104 ? 33.636 -6.743 21.444 1.00 26.44 104 ALA A N 1
ATOM 733 C CA . ALA A 1 104 ? 32.756 -6.753 20.278 1.00 26.44 104 ALA A CA 1
ATOM 734 C C . ALA A 1 104 ? 33.516 -7.135 18.986 1.00 26.44 104 ALA A C 1
ATOM 736 O O . ALA A 1 104 ? 34.590 -6.579 18.735 1.00 26.44 104 ALA A O 1
ATOM 737 N N . PRO A 1 105 ? 32.974 -8.032 18.139 1.00 29.41 105 PRO A N 1
ATOM 738 C CA . PRO A 1 105 ? 33.519 -8.275 16.808 1.00 29.41 105 PRO A CA 1
ATOM 739 C C . PRO A 1 105 ? 33.186 -7.102 15.865 1.00 29.41 105 PRO A C 1
ATOM 741 O O . PRO A 1 105 ? 32.148 -6.455 16.033 1.00 29.41 105 PRO A O 1
ATOM 744 N N . PRO A 1 106 ? 34.028 -6.818 14.856 1.00 27.28 106 PRO A N 1
ATOM 745 C CA . PRO A 1 106 ? 33.767 -5.748 13.902 1.00 27.28 106 PRO A CA 1
ATOM 746 C C . PRO A 1 106 ? 32.560 -6.077 13.015 1.00 27.28 106 PRO A C 1
ATOM 748 O O . PRO A 1 106 ? 32.413 -7.193 12.514 1.00 27.28 106 PRO A O 1
ATOM 751 N N . THR A 1 107 ? 31.714 -5.074 12.788 1.00 26.55 107 THR A N 1
ATOM 752 C CA . THR A 1 107 ? 30.599 -5.130 11.840 1.00 26.55 107 THR A CA 1
ATOM 753 C C . THR A 1 107 ? 31.104 -5.416 10.429 1.00 26.55 107 THR A C 1
ATOM 755 O O . THR A 1 107 ? 31.848 -4.618 9.861 1.00 26.55 107 THR A O 1
ATOM 758 N N . SER A 1 108 ? 30.661 -6.527 9.842 1.00 27.09 108 SER A N 1
ATOM 759 C CA . SER A 1 108 ? 30.798 -6.768 8.407 1.00 27.09 108 SER A CA 1
ATOM 760 C C . SER A 1 108 ? 29.689 -6.019 7.668 1.00 27.09 108 SER A C 1
ATOM 762 O O . SER A 1 108 ? 28.503 -6.277 7.872 1.00 27.09 108 SER A O 1
ATOM 764 N N . GLU A 1 109 ? 30.073 -5.080 6.804 1.00 25.22 109 GLU A N 1
ATOM 765 C CA . GLU A 1 109 ? 29.143 -4.390 5.911 1.00 25.22 109 GLU A CA 1
ATOM 766 C C . GLU A 1 109 ? 28.622 -5.365 4.848 1.00 25.22 109 GLU A C 1
ATOM 768 O O . GLU A 1 109 ? 29.235 -5.574 3.799 1.00 25.22 109 GLU A O 1
ATOM 773 N N . VAL A 1 110 ? 27.458 -5.963 5.099 1.00 26.05 110 VAL A N 1
ATOM 774 C CA . VAL A 1 110 ? 26.684 -6.614 4.039 1.00 26.05 110 VAL A CA 1
ATOM 775 C C . VAL A 1 110 ? 26.004 -5.513 3.233 1.00 26.05 110 VAL A C 1
ATOM 777 O O . VAL A 1 110 ? 24.946 -5.009 3.610 1.00 26.05 110 VAL A O 1
ATOM 780 N N . ALA A 1 111 ? 26.632 -5.128 2.122 1.00 25.16 111 ALA A N 1
ATOM 781 C CA . ALA A 1 111 ? 26.097 -4.162 1.170 1.00 25.16 111 ALA A CA 1
ATOM 782 C C . ALA A 1 111 ? 24.846 -4.718 0.461 1.00 25.16 111 ALA A C 1
ATOM 784 O O . ALA A 1 111 ? 24.901 -5.215 -0.665 1.00 25.16 111 ALA A O 1
ATOM 785 N N . ALA A 1 112 ? 23.696 -4.627 1.129 1.00 26.14 112 ALA A N 1
ATOM 786 C CA . ALA A 1 112 ? 22.393 -4.833 0.518 1.00 26.14 112 ALA A CA 1
ATOM 787 C C . ALA A 1 112 ? 22.094 -3.652 -0.421 1.00 26.14 112 ALA A C 1
ATOM 789 O O . ALA A 1 112 ? 21.591 -2.614 0.009 1.00 26.14 112 ALA A O 1
ATOM 790 N N . GLY A 1 113 ? 22.429 -3.814 -1.705 1.00 25.52 113 GLY A N 1
ATOM 791 C CA . GLY A 1 113 ? 22.102 -2.868 -2.773 1.00 25.52 113 GLY A CA 1
ATOM 792 C C . GLY A 1 113 ? 20.591 -2.766 -2.971 1.00 25.52 113 GLY A C 1
ATOM 793 O O . GLY A 1 113 ? 20.014 -3.473 -3.792 1.00 25.52 113 GLY A O 1
ATOM 794 N N . ASN A 1 114 ? 19.950 -1.913 -2.176 1.00 29.19 114 ASN A N 1
ATOM 795 C CA . ASN A 1 114 ? 18.505 -1.743 -2.142 1.00 29.19 114 ASN A CA 1
ATOM 796 C C . ASN A 1 114 ? 18.113 -0.485 -2.932 1.00 29.19 114 ASN A C 1
ATOM 798 O O . ASN A 1 114 ? 17.662 0.502 -2.349 1.00 29.19 114 ASN A O 1
ATOM 802 N N . ASP A 1 115 ? 18.286 -0.531 -4.258 1.00 28.64 115 ASP A N 1
ATOM 803 C CA . ASP A 1 115 ? 17.902 0.534 -5.203 1.00 28.64 115 ASP A CA 1
ATOM 804 C C . ASP A 1 115 ? 16.370 0.627 -5.374 1.00 28.64 115 ASP A C 1
ATOM 806 O O . ASP A 1 115 ? 15.816 0.609 -6.476 1.00 28.64 115 ASP A O 1
ATOM 810 N N . ASN A 1 116 ? 15.657 0.769 -4.255 1.00 34.59 116 ASN A N 1
ATOM 811 C CA . ASN A 1 116 ? 14.269 1.207 -4.229 1.00 34.59 116 ASN A CA 1
ATOM 812 C C . ASN A 1 116 ? 14.224 2.696 -4.583 1.00 34.59 116 ASN A C 1
ATOM 814 O O . ASN A 1 116 ? 14.114 3.561 -3.713 1.00 34.59 116 ASN A O 1
ATOM 818 N N . ASN A 1 117 ? 14.296 2.986 -5.883 1.00 34.56 117 ASN A N 1
ATOM 819 C CA . ASN A 1 117 ? 14.071 4.312 -6.449 1.00 34.56 117 ASN A CA 1
ATOM 820 C C . ASN A 1 117 ? 12.582 4.686 -6.316 1.00 34.56 117 ASN A C 1
ATOM 822 O O . ASN A 1 117 ? 11.808 4.644 -7.275 1.00 34.56 117 ASN A O 1
ATOM 826 N N . TYR A 1 118 ? 12.175 4.982 -5.081 1.00 35.69 118 TYR A N 1
ATOM 827 C CA . TYR A 1 118 ? 10.845 5.446 -4.718 1.00 35.69 118 TYR A CA 1
ATOM 828 C C . TYR A 1 118 ? 10.576 6.767 -5.438 1.00 35.69 118 TYR A C 1
ATOM 830 O O . TYR A 1 118 ? 11.189 7.785 -5.124 1.00 35.69 118 TYR A O 1
ATOM 838 N N . ASN A 1 119 ? 9.665 6.751 -6.410 1.00 43.56 119 ASN A N 1
ATOM 839 C CA . ASN A 1 119 ? 9.203 7.960 -7.075 1.00 43.56 119 ASN A CA 1
ATOM 840 C C . ASN A 1 119 ? 8.075 8.596 -6.237 1.00 43.56 119 ASN A C 1
ATOM 842 O O . ASN A 1 119 ? 6.977 8.036 -6.215 1.00 43.56 119 ASN A O 1
ATOM 846 N N . PRO A 1 120 ? 8.290 9.745 -5.565 1.00 34.97 120 PRO A N 1
ATOM 847 C CA . PRO A 1 120 ? 7.255 10.373 -4.744 1.00 34.97 120 PRO A CA 1
ATOM 848 C C . PRO A 1 120 ? 6.191 11.108 -5.576 1.00 34.97 120 PRO A C 1
ATOM 850 O O . PRO A 1 120 ? 5.158 11.486 -5.027 1.00 34.97 120 PRO A O 1
ATOM 853 N N . ASN A 1 121 ? 6.424 11.314 -6.879 1.00 34.34 121 ASN A N 1
ATOM 854 C CA . ASN A 1 121 ? 5.600 12.172 -7.725 1.00 34.34 121 ASN A CA 1
ATOM 855 C C . ASN A 1 121 ? 4.943 11.371 -8.869 1.00 34.34 121 ASN A C 1
ATOM 857 O O . ASN A 1 121 ? 5.659 10.900 -9.761 1.00 34.34 121 ASN A O 1
ATOM 861 N N . PRO A 1 122 ? 3.601 11.247 -8.920 1.00 39.50 122 PRO A N 1
ATOM 862 C CA . PRO A 1 122 ? 2.930 10.844 -10.154 1.00 39.50 122 PRO A CA 1
ATOM 863 C C . PRO A 1 122 ? 3.193 11.892 -11.256 1.00 39.50 122 PRO A C 1
ATOM 865 O O . PRO A 1 122 ? 3.474 13.055 -10.947 1.00 39.50 122 PRO A O 1
ATOM 868 N N . PRO A 1 123 ? 3.139 11.517 -12.546 1.00 40.66 123 PRO A N 1
ATOM 869 C CA . PRO A 1 123 ? 3.373 12.462 -13.630 1.00 40.66 123 PRO A CA 1
ATOM 870 C C . PRO A 1 123 ? 2.294 13.554 -13.650 1.00 40.66 123 PRO A C 1
ATOM 872 O O . PRO A 1 123 ? 1.101 13.260 -13.694 1.00 40.66 123 PRO A O 1
ATOM 875 N N . ASN A 1 124 ? 2.717 14.822 -13.682 1.00 33.41 124 ASN A N 1
ATOM 876 C CA . ASN A 1 124 ? 1.827 15.960 -13.921 1.00 33.41 124 ASN A CA 1
ATOM 877 C C . ASN A 1 124 ? 1.196 15.846 -15.321 1.00 33.41 124 ASN A C 1
ATOM 879 O O . ASN A 1 124 ? 1.784 16.291 -16.308 1.00 33.41 124 ASN A O 1
ATOM 883 N N . SER A 1 125 ? -0.011 15.289 -15.406 1.00 36.31 125 SER A N 1
ATOM 884 C CA . SER A 1 125 ? -0.896 15.518 -16.551 1.00 36.31 125 SER A CA 1
ATOM 885 C C . SER A 1 125 ? -1.582 16.882 -16.395 1.00 36.31 125 SER A C 1
ATOM 887 O O . SER A 1 125 ? -1.951 17.244 -15.275 1.00 36.31 125 SER A O 1
ATOM 889 N N . PRO A 1 126 ? -1.747 17.668 -17.475 1.00 29.61 126 PRO A N 1
ATOM 890 C CA . PRO A 1 126 ? -2.348 18.992 -17.384 1.00 29.61 126 PRO A CA 1
ATOM 891 C C . PRO A 1 126 ? -3.814 18.911 -16.945 1.00 29.61 126 PRO A C 1
ATOM 893 O O . PRO A 1 126 ? -4.619 18.176 -17.519 1.00 29.61 126 PRO A O 1
ATOM 896 N N . LEU A 1 127 ? -4.144 19.707 -15.927 1.00 25.52 127 LEU A N 1
ATOM 897 C CA . LEU A 1 127 ? -5.488 19.864 -15.385 1.00 25.52 127 LEU A CA 1
ATOM 898 C C . LEU A 1 127 ? -6.451 20.326 -16.490 1.00 25.52 127 LEU A C 1
ATOM 900 O O . LEU A 1 127 ? -6.288 21.412 -17.043 1.00 25.52 127 LEU A O 1
ATOM 904 N N . SER A 1 128 ? -7.454 19.503 -16.793 1.00 28.95 128 SER A N 1
ATOM 905 C CA . SER A 1 128 ? -8.594 19.898 -17.625 1.00 28.95 128 SER A CA 1
ATOM 906 C C . SER A 1 128 ? -9.714 20.372 -16.701 1.00 28.95 128 SER A C 1
ATOM 908 O O . SER A 1 128 ? -10.188 19.603 -15.866 1.00 28.95 128 SER A O 1
ATOM 910 N N . THR A 1 129 ? -10.084 21.645 -16.812 1.00 26.48 129 THR A N 1
ATOM 911 C CA . THR A 1 129 ? -11.130 22.286 -16.000 1.00 26.48 129 THR A CA 1
ATOM 912 C C . THR A 1 129 ? -12.494 22.176 -16.692 1.00 26.48 129 THR A C 1
ATOM 914 O O . THR A 1 129 ? -12.548 22.078 -17.914 1.00 26.48 129 THR A O 1
ATOM 917 N N . GLU A 1 130 ? -13.565 22.290 -15.897 1.00 32.16 130 GLU A N 1
ATOM 918 C CA . GLU A 1 130 ? -14.992 22.321 -16.285 1.00 32.16 130 GLU A CA 1
ATOM 919 C C . GLU A 1 130 ? -15.619 20.942 -16.599 1.00 32.16 130 GLU A C 1
ATOM 921 O O . GLU A 1 130 ? -15.010 20.092 -17.237 1.00 32.16 130 GLU A O 1
ATOM 926 N N . GLY A 1 131 ? -16.838 20.627 -16.147 1.00 24.89 131 GLY A N 1
ATOM 927 C CA . GLY A 1 131 ? -17.770 21.387 -15.301 1.00 24.89 131 GLY A CA 1
ATOM 928 C C . GLY A 1 131 ? -18.747 20.449 -14.577 1.00 24.89 131 GLY A C 1
ATOM 929 O O . GLY A 1 131 ? -18.855 19.274 -14.920 1.00 24.89 131 GLY A O 1
ATOM 930 N N . GLY A 1 132 ? -19.416 20.943 -13.533 1.00 33.06 132 GLY A N 1
ATOM 931 C CA . GLY A 1 132 ? -20.283 20.116 -12.688 1.00 33.06 132 GLY A CA 1
ATOM 932 C C . GLY A 1 132 ? -21.641 19.802 -13.321 1.00 33.06 132 GLY A C 1
ATOM 933 O O . GLY A 1 132 ? -22.338 20.709 -13.770 1.00 33.06 132 GLY A O 1
ATOM 934 N N . ALA A 1 133 ? -22.035 18.532 -13.266 1.00 27.59 133 ALA A N 1
ATOM 935 C CA . ALA A 1 133 ? -23.412 18.071 -13.399 1.00 27.59 133 ALA A CA 1
ATOM 936 C C . ALA A 1 133 ? -23.622 16.903 -12.423 1.00 27.59 133 ALA A C 1
ATOM 938 O O . ALA A 1 133 ? -22.741 16.056 -12.274 1.00 27.59 133 ALA A O 1
ATOM 939 N N . GLU A 1 134 ? -24.759 16.883 -11.732 1.00 37.25 134 GLU A N 1
ATOM 940 C CA . GLU A 1 134 ? -25.156 15.763 -10.877 1.00 37.25 134 GLU A CA 1
ATOM 941 C C . GLU A 1 134 ? -25.590 14.594 -11.776 1.00 37.25 134 GLU A C 1
ATOM 943 O O . GLU A 1 134 ? -26.472 14.762 -12.617 1.00 37.25 134 GLU A O 1
ATOM 948 N N . GLU A 1 135 ? -24.968 13.420 -11.626 1.00 32.12 135 GLU A N 1
ATOM 949 C CA . GLU A 1 135 ? -25.335 12.213 -12.377 1.00 32.12 135 GLU A CA 1
ATOM 950 C C . GLU A 1 135 ? -25.951 11.163 -11.446 1.00 32.12 135 GLU A C 1
ATOM 952 O O . GLU A 1 135 ? -25.359 10.746 -10.450 1.00 32.12 135 GLU A O 1
ATOM 957 N N . ASP A 1 136 ? -27.170 10.763 -11.797 1.00 28.84 136 ASP A N 1
ATOM 958 C CA . ASP A 1 136 ? -28.031 9.841 -11.062 1.00 28.84 136 ASP A CA 1
ATOM 959 C C . ASP A 1 136 ? -27.754 8.371 -11.439 1.00 28.84 136 ASP A C 1
ATOM 961 O O . ASP A 1 136 ? -27.516 8.056 -12.605 1.00 28.84 136 ASP A O 1
ATOM 965 N N . GLY A 1 137 ? -27.828 7.472 -10.453 1.00 36.94 137 GLY A N 1
ATOM 966 C CA . GLY A 1 137 ? -28.142 6.036 -10.585 1.00 36.94 137 GLY A CA 1
ATOM 967 C C . GLY A 1 137 ? -27.326 5.101 -11.502 1.00 36.94 137 GLY A C 1
ATOM 968 O O . GLY A 1 137 ? -27.591 3.897 -11.490 1.00 36.94 137 GLY A O 1
ATOM 969 N N . GLY A 1 138 ? -26.372 5.579 -12.301 1.00 29.70 138 GLY A N 1
ATOM 970 C CA . GLY A 1 138 ? -25.631 4.762 -13.270 1.00 29.70 138 GLY A CA 1
ATOM 971 C C . GLY A 1 138 ? -24.576 3.850 -12.634 1.00 29.70 138 GLY A C 1
ATOM 972 O O . GLY A 1 138 ? -23.828 4.275 -11.756 1.00 29.70 138 GLY A O 1
ATOM 973 N N . VAL A 1 139 ? -24.459 2.600 -13.109 1.00 41.56 139 VAL A N 1
ATOM 974 C CA . VAL A 1 139 ? -23.340 1.712 -12.734 1.00 41.56 139 VAL A CA 1
ATOM 975 C C . VAL A 1 139 ? -22.041 2.345 -13.231 1.00 41.56 139 VAL A C 1
ATOM 977 O O . VAL A 1 139 ? -21.804 2.437 -14.433 1.00 41.56 139 VAL A O 1
ATOM 980 N N . ASP A 1 140 ? -21.228 2.810 -12.287 1.00 46.09 140 ASP A N 1
ATOM 981 C CA . ASP A 1 140 ? -20.223 3.840 -12.529 1.00 46.09 140 ASP A CA 1
ATOM 982 C C . ASP A 1 140 ? -19.081 3.365 -13.451 1.00 46.09 140 ASP A C 1
ATOM 984 O O . ASP A 1 140 ? -18.146 2.678 -13.025 1.00 46.09 140 ASP A O 1
ATOM 988 N N . GLU A 1 141 ? -19.121 3.749 -14.733 1.00 47.44 141 GLU A N 1
ATOM 989 C CA . GLU A 1 141 ? -18.069 3.428 -15.712 1.00 47.44 141 GLU A CA 1
ATOM 990 C C . GLU A 1 141 ? -16.687 3.980 -15.303 1.00 47.44 141 GLU A C 1
ATOM 992 O O . GLU A 1 141 ? -15.656 3.478 -15.768 1.00 47.44 141 GLU A O 1
ATOM 997 N N . ARG A 1 142 ? -16.649 4.972 -14.399 1.00 53.66 142 ARG A N 1
ATOM 998 C CA . ARG A 1 142 ? -15.434 5.618 -13.877 1.00 53.66 142 ARG A CA 1
ATOM 999 C C . ARG A 1 142 ? -14.807 4.869 -12.687 1.00 53.66 142 ARG A C 1
ATOM 1001 O O . ARG A 1 142 ? -13.791 5.316 -12.166 1.00 53.66 142 ARG A O 1
ATOM 1008 N N . SER A 1 143 ? -15.358 3.723 -12.273 1.00 71.31 143 SER A N 1
ATOM 1009 C CA . SER A 1 143 ? -14.950 2.993 -11.054 1.00 71.31 143 SER A CA 1
ATOM 1010 C C . SER A 1 143 ? -13.943 1.843 -11.253 1.00 71.31 143 SER A C 1
ATOM 1012 O O . SER A 1 143 ? -13.664 1.092 -10.313 1.00 71.31 143 SER A O 1
ATOM 1014 N N . TRP A 1 144 ? -13.389 1.643 -12.458 1.00 86.44 144 TRP A N 1
ATOM 1015 C CA . TRP A 1 144 ? -12.491 0.503 -12.692 1.00 86.44 144 TRP A CA 1
ATOM 1016 C C . TRP A 1 144 ? -11.152 0.636 -11.955 1.00 86.44 144 TRP A C 1
ATOM 1018 O O . TRP A 1 144 ? -10.570 1.711 -11.877 1.00 86.44 144 TRP A O 1
ATOM 1028 N N . SER A 1 145 ? -10.627 -0.484 -11.458 1.00 87.44 145 SER A N 1
ATOM 1029 C CA . SER A 1 145 ? -9.250 -0.565 -10.966 1.00 87.44 145 SER A CA 1
ATOM 1030 C C . SER A 1 145 ? -8.687 -1.959 -11.218 1.00 87.44 145 SER A C 1
ATOM 1032 O O . SER A 1 145 ? -9.441 -2.926 -11.088 1.00 87.44 145 SER A O 1
ATOM 1034 N N . VAL A 1 146 ? -7.393 -2.088 -11.505 1.00 91.62 146 VAL A N 1
ATOM 1035 C CA . VAL A 1 146 ? -6.731 -3.394 -11.647 1.00 91.62 146 VAL A CA 1
ATOM 1036 C C . VAL A 1 146 ? -5.327 -3.379 -11.057 1.00 91.62 146 VAL A C 1
ATOM 1038 O O . VAL A 1 146 ? -4.520 -2.503 -11.361 1.00 91.62 146 VAL A O 1
ATOM 1041 N N . ALA A 1 147 ? -5.027 -4.366 -10.213 1.00 93.31 147 ALA A N 1
ATOM 1042 C CA . ALA A 1 147 ? -3.674 -4.623 -9.743 1.00 93.31 147 ALA A CA 1
ATOM 1043 C C . ALA A 1 147 ? -2.906 -5.414 -10.814 1.00 93.31 147 ALA A C 1
ATOM 1045 O O . ALA A 1 147 ? -3.355 -6.474 -11.259 1.00 93.31 147 ALA A O 1
ATOM 1046 N N . ALA A 1 148 ? -1.741 -4.919 -11.230 1.00 95.12 148 ALA A N 1
ATOM 1047 C CA . ALA A 1 148 ? -0.853 -5.650 -12.125 1.00 95.12 148 ALA A CA 1
ATOM 1048 C C . ALA A 1 148 ? 0.620 -5.499 -11.729 1.00 95.12 148 ALA A C 1
ATOM 1050 O O . ALA A 1 148 ? 1.118 -4.403 -11.455 1.00 95.12 148 ALA A O 1
ATOM 1051 N N . GLN A 1 149 ? 1.325 -6.627 -11.751 1.00 95.81 149 GLN A N 1
ATOM 1052 C CA . GLN A 1 149 ? 2.780 -6.668 -11.747 1.00 95.81 149 GLN A CA 1
ATOM 1053 C C . GLN A 1 149 ? 3.249 -6.603 -13.199 1.00 95.81 149 GLN A C 1
ATOM 1055 O O . GLN A 1 149 ? 2.704 -7.300 -14.056 1.00 95.81 149 GLN A O 1
ATOM 1060 N N . PHE A 1 150 ? 4.260 -5.796 -13.494 1.00 96.00 150 PHE A N 1
ATOM 1061 C CA . PHE A 1 150 ? 4.796 -5.690 -14.845 1.00 96.00 150 PHE A CA 1
ATOM 1062 C C . PHE A 1 150 ? 6.314 -5.550 -14.851 1.00 96.00 150 PHE A C 1
ATOM 1064 O O . PHE A 1 150 ? 6.913 -5.004 -13.929 1.00 96.00 150 PHE A O 1
ATOM 1071 N N . GLY A 1 151 ? 6.948 -6.037 -15.910 1.00 97.06 151 GLY A N 1
ATOM 1072 C CA . GLY A 1 151 ? 8.372 -5.852 -16.154 1.00 97.06 151 GLY A CA 1
ATOM 1073 C C . GLY A 1 151 ? 8.614 -5.422 -17.587 1.00 97.06 151 GLY A C 1
ATOM 1074 O O . GLY A 1 151 ? 7.997 -5.965 -18.501 1.00 97.06 151 GLY A O 1
ATOM 1075 N N . VAL A 1 152 ? 9.502 -4.454 -17.796 1.00 97.44 152 VAL A N 1
ATOM 1076 C CA . VAL A 1 152 ? 9.891 -4.012 -19.139 1.00 97.44 152 VAL A CA 1
ATOM 1077 C C . VAL A 1 152 ? 11.347 -4.362 -19.383 1.00 97.44 152 VAL A C 1
ATOM 1079 O O . VAL A 1 152 ? 12.217 -4.023 -18.582 1.00 97.44 152 VAL A O 1
ATOM 1082 N N . VAL A 1 153 ? 11.595 -5.023 -20.510 1.00 97.50 153 VAL A N 1
ATOM 1083 C CA . VAL A 1 153 ? 12.920 -5.316 -21.049 1.00 97.50 153 VAL A CA 1
ATOM 1084 C C . VAL A 1 153 ? 13.165 -4.410 -22.248 1.00 97.50 153 VAL A C 1
ATOM 1086 O O . VAL A 1 153 ? 12.422 -4.445 -23.227 1.00 97.50 153 VAL A O 1
ATOM 1089 N N . LEU A 1 154 ? 14.223 -3.617 -22.164 1.00 96.19 154 LEU A N 1
ATOM 1090 C CA . LEU A 1 154 ? 14.773 -2.775 -23.217 1.00 96.19 154 LEU A CA 1
ATOM 1091 C C . LEU A 1 154 ? 16.009 -3.466 -23.794 1.00 96.19 154 LEU A C 1
ATOM 1093 O O . LEU A 1 154 ? 16.909 -3.815 -23.036 1.00 96.19 154 LEU A O 1
ATOM 1097 N N . TYR A 1 155 ? 16.081 -3.669 -25.107 1.00 96.56 155 TYR A N 1
ATOM 1098 C CA . TYR A 1 155 ? 17.182 -4.415 -25.723 1.00 96.56 155 TYR A CA 1
ATOM 1099 C C . TYR A 1 155 ? 17.510 -3.951 -27.143 1.00 96.56 155 TYR A C 1
ATOM 1101 O O . TYR A 1 155 ? 16.697 -3.325 -27.830 1.00 96.56 155 TYR A O 1
ATOM 1109 N N . ASN A 1 156 ? 18.716 -4.294 -27.598 1.00 96.56 156 ASN A N 1
ATOM 1110 C CA . ASN A 1 156 ? 19.080 -4.163 -29.004 1.00 96.56 156 ASN A CA 1
ATOM 1111 C C . ASN A 1 156 ? 18.515 -5.365 -29.787 1.00 96.56 156 ASN A C 1
ATOM 1113 O O . ASN A 1 156 ? 18.937 -6.491 -29.517 1.00 96.56 156 ASN A O 1
ATOM 1117 N N . PRO A 1 157 ? 17.623 -5.189 -30.780 1.00 95.69 157 PRO A N 1
ATOM 1118 C CA . PRO A 1 157 ? 17.045 -6.323 -31.506 1.00 95.69 157 PRO A CA 1
ATOM 1119 C C . PRO A 1 157 ? 18.076 -7.130 -32.311 1.00 95.69 157 PRO A C 1
ATOM 1121 O O . PRO A 1 157 ? 17.863 -8.312 -32.553 1.00 95.69 157 PRO A O 1
ATOM 1124 N N . ASN A 1 158 ? 19.215 -6.528 -32.678 1.00 95.19 158 ASN A N 1
ATOM 1125 C CA . ASN A 1 158 ? 20.300 -7.214 -33.388 1.00 95.19 158 ASN A CA 1
ATOM 1126 C C . ASN A 1 158 ? 21.270 -7.962 -32.447 1.00 95.19 158 ASN A C 1
ATOM 1128 O O . ASN A 1 158 ? 22.086 -8.746 -32.916 1.00 95.19 158 ASN A O 1
ATOM 1132 N N . GLU A 1 159 ? 21.216 -7.714 -31.134 1.00 95.50 159 GLU A N 1
ATOM 1133 C CA . GLU A 1 159 ? 21.982 -8.445 -30.111 1.00 95.50 159 GLU A CA 1
ATOM 1134 C C . GLU A 1 159 ? 21.183 -8.427 -28.789 1.00 95.50 159 GLU A C 1
ATOM 1136 O O . GLU A 1 159 ? 21.496 -7.644 -27.889 1.00 95.50 159 GLU A O 1
ATOM 1141 N N . PRO A 1 160 ? 20.144 -9.278 -28.638 1.00 94.19 160 PRO A N 1
ATOM 1142 C CA . PRO A 1 160 ? 19.230 -9.225 -27.487 1.00 94.19 160 PRO A CA 1
ATOM 1143 C C . PRO A 1 160 ? 19.879 -9.500 -26.122 1.00 94.19 160 PRO A C 1
ATOM 1145 O O . PRO A 1 160 ? 19.269 -9.260 -25.084 1.00 94.19 160 PRO A O 1
ATOM 1148 N N . ARG A 1 161 ? 21.129 -9.985 -26.096 1.00 94.31 161 ARG A N 1
ATOM 1149 C CA . ARG A 1 161 ? 21.922 -10.128 -24.863 1.00 94.31 161 ARG A CA 1
ATOM 1150 C C . ARG A 1 161 ? 22.373 -8.777 -24.301 1.00 94.31 161 ARG A C 1
ATOM 1152 O O . ARG A 1 161 ? 22.695 -8.696 -23.119 1.00 94.31 161 ARG A O 1
ATOM 1159 N N . VAL A 1 162 ? 22.404 -7.726 -25.124 1.00 95.06 162 VAL A N 1
ATOM 1160 C CA . VAL A 1 162 ? 22.504 -6.336 -24.664 1.00 95.06 162 VAL A CA 1
ATOM 1161 C C . VAL A 1 162 ? 21.089 -5.871 -24.334 1.00 95.06 162 VAL A C 1
ATOM 1163 O O . VAL A 1 162 ? 20.371 -5.339 -25.182 1.00 95.06 162 VAL A O 1
ATOM 1166 N N . GLN A 1 163 ? 20.702 -6.125 -23.086 1.00 94.50 163 GLN A N 1
ATOM 1167 C CA . GLN A 1 163 ? 19.418 -5.739 -22.514 1.00 94.50 163 GLN A CA 1
ATOM 1168 C C . GLN A 1 163 ? 19.591 -4.965 -21.204 1.00 94.50 163 GLN A C 1
ATOM 1170 O O . GLN A 1 163 ? 20.625 -5.044 -20.540 1.00 94.50 163 GLN A O 1
ATOM 1175 N N . TYR A 1 164 ? 18.532 -4.269 -20.819 1.00 95.06 164 TYR A N 1
ATOM 1176 C CA . TYR A 1 164 ? 18.331 -3.651 -19.522 1.00 95.06 164 TYR A CA 1
ATOM 1177 C C . TYR A 1 164 ? 16.864 -3.830 -19.130 1.00 95.06 164 TYR A C 1
ATOM 1179 O O . TYR A 1 164 ? 15.987 -3.721 -19.988 1.00 95.06 164 TYR A O 1
ATOM 1187 N N . ASN A 1 165 ? 16.569 -4.135 -17.869 1.00 95.88 165 ASN A N 1
ATOM 1188 C CA . ASN A 1 165 ? 15.200 -4.410 -17.450 1.00 95.88 165 ASN A CA 1
ATOM 1189 C C . ASN A 1 165 ? 14.893 -3.904 -16.040 1.00 95.88 165 ASN A C 1
ATOM 1191 O O . ASN A 1 165 ? 15.786 -3.754 -15.210 1.00 95.88 165 ASN A O 1
ATOM 1195 N N . HIS A 1 166 ? 13.608 -3.660 -15.793 1.00 96.75 166 HIS A N 1
ATOM 1196 C CA . HIS A 1 166 ? 13.064 -3.391 -14.466 1.00 96.75 166 HIS A CA 1
ATOM 1197 C C . HIS A 1 166 ? 11.688 -4.035 -14.306 1.00 96.75 166 HIS A C 1
ATOM 1199 O O . HIS A 1 166 ? 10.903 -4.088 -15.255 1.00 96.75 166 HIS A O 1
ATOM 1205 N N . GLY A 1 167 ? 11.391 -4.469 -13.081 1.00 96.12 167 GLY A N 1
ATOM 1206 C CA . GLY A 1 167 ? 10.058 -4.859 -12.626 1.00 96.12 167 GLY A CA 1
ATOM 1207 C C . GLY A 1 167 ? 9.439 -3.779 -11.740 1.00 96.12 167 GLY A C 1
ATOM 1208 O O . GLY A 1 167 ? 10.149 -3.082 -11.017 1.00 96.12 167 GLY A O 1
ATOM 1209 N N . ASN A 1 168 ? 8.122 -3.629 -11.804 1.00 95.12 168 ASN A N 1
ATOM 1210 C CA . ASN A 1 168 ? 7.335 -2.783 -10.915 1.00 95.12 168 ASN A CA 1
ATOM 1211 C C . ASN A 1 168 ? 5.951 -3.417 -10.707 1.00 95.12 168 ASN A C 1
ATOM 1213 O O . ASN A 1 168 ? 5.589 -4.420 -11.330 1.00 95.12 168 ASN A O 1
ATOM 1217 N N . GLN A 1 169 ? 5.180 -2.847 -9.799 1.00 94.62 169 GLN A N 1
ATOM 1218 C CA . GLN A 1 169 ? 3.858 -3.322 -9.433 1.00 94.62 169 GLN A CA 1
ATOM 1219 C C . GLN A 1 169 ? 2.993 -2.119 -9.082 1.00 94.62 169 GLN A C 1
ATOM 1221 O O . GLN A 1 169 ? 3.452 -1.195 -8.410 1.00 94.62 169 GLN A O 1
ATOM 1226 N N . HIS A 1 170 ? 1.771 -2.097 -9.596 1.00 93.00 170 HIS A N 1
ATOM 1227 C CA . HIS A 1 170 ? 0.897 -0.943 -9.460 1.00 93.00 170 HIS A CA 1
ATOM 1228 C C . HIS A 1 170 ? -0.565 -1.349 -9.525 1.00 93.00 170 HIS A C 1
ATOM 1230 O O . HIS A 1 170 ? -0.919 -2.396 -10.076 1.00 93.00 170 HIS A O 1
ATOM 1236 N N . ARG A 1 171 ? -1.419 -0.475 -9.003 1.00 91.44 171 ARG A N 1
ATOM 1237 C CA . ARG A 1 171 ? -2.852 -0.560 -9.199 1.00 91.44 171 ARG A CA 1
ATOM 1238 C C . ARG A 1 171 ? -3.335 0.592 -10.060 1.00 91.44 171 ARG A C 1
ATOM 1240 O O . ARG A 1 171 ? -3.444 1.718 -9.596 1.00 91.44 171 ARG A O 1
ATOM 1247 N N . PHE A 1 172 ? -3.650 0.253 -11.298 1.00 91.25 172 PHE A N 1
ATOM 1248 C CA . PHE A 1 172 ? -4.135 1.183 -12.299 1.00 91.25 172 PHE A CA 1
ATOM 1249 C C . PHE A 1 172 ? -5.605 1.511 -12.053 1.00 91.25 172 PHE A C 1
ATOM 1251 O O . PHE A 1 172 ? -6.396 0.610 -11.758 1.00 91.25 172 PHE A O 1
ATOM 1258 N N . ASP A 1 173 ? -5.963 2.778 -12.219 1.00 88.62 173 ASP A N 1
ATOM 1259 C CA . ASP A 1 173 ? -7.332 3.301 -12.183 1.00 88.62 173 ASP A CA 1
ATOM 1260 C C . ASP A 1 173 ? -7.432 4.565 -13.077 1.00 88.62 173 ASP A C 1
ATOM 1262 O O . ASP A 1 173 ? -6.424 4.988 -13.647 1.00 88.62 173 ASP A O 1
ATOM 1266 N N . PRO A 1 174 ? -8.606 5.201 -13.253 1.00 87.50 174 PRO A N 1
ATOM 1267 C CA . PRO A 1 174 ? -8.727 6.414 -14.071 1.00 87.50 174 PRO A CA 1
ATOM 1268 C C . PRO A 1 174 ? -7.914 7.639 -13.621 1.00 87.50 174 PRO A C 1
ATOM 1270 O O . PRO A 1 174 ? -7.759 8.564 -14.417 1.00 87.50 174 PRO A O 1
ATOM 1273 N N . LYS A 1 175 ? -7.421 7.685 -12.377 1.00 84.88 175 LYS A N 1
ATOM 1274 C CA . LYS A 1 175 ? -6.584 8.778 -11.843 1.00 84.88 175 LYS A CA 1
ATOM 1275 C C . LYS A 1 175 ? -5.096 8.482 -12.031 1.00 84.88 175 LYS A C 1
ATOM 1277 O O . LYS A 1 175 ? -4.324 9.404 -12.282 1.00 84.88 175 LYS A O 1
ATOM 1282 N N . ALA A 1 176 ? -4.716 7.209 -11.941 1.00 88.31 176 ALA A N 1
ATOM 1283 C CA . ALA A 1 176 ? -3.392 6.679 -12.251 1.00 88.31 176 ALA A CA 1
ATOM 1284 C C . ALA A 1 176 ? -3.482 5.628 -13.382 1.00 88.31 176 ALA A C 1
ATOM 1286 O O . ALA A 1 176 ? -3.321 4.426 -13.142 1.00 88.31 176 ALA A O 1
ATOM 1287 N N . PRO A 1 177 ? -3.767 6.050 -14.633 1.00 91.69 177 PRO A N 1
ATOM 1288 C CA . PRO A 1 177 ? -3.878 5.129 -15.761 1.00 91.69 177 PRO A CA 1
ATOM 1289 C C . PRO A 1 177 ? -2.510 4.638 -16.248 1.00 91.69 177 PRO A C 1
ATOM 1291 O O . PRO A 1 177 ? -2.454 3.654 -16.982 1.00 91.69 177 PRO A O 1
ATOM 1294 N N . ASP A 1 178 ? -1.405 5.286 -15.863 1.00 94.00 178 ASP A N 1
ATOM 1295 C CA . ASP A 1 178 ? -0.044 4.867 -16.186 1.00 94.00 178 ASP A CA 1
ATOM 1296 C C . ASP A 1 178 ? 0.918 4.852 -14.989 1.00 94.00 178 ASP A C 1
ATOM 1298 O O . ASP A 1 178 ? 0.794 5.599 -14.021 1.00 94.00 178 ASP A O 1
ATOM 1302 N N . TRP A 1 179 ? 1.902 3.953 -15.064 1.00 95.38 179 TRP A N 1
ATOM 1303 C CA . TRP A 1 179 ? 2.934 3.777 -14.047 1.00 95.38 179 TRP A CA 1
ATOM 1304 C C . TRP A 1 179 ? 4.237 3.262 -14.651 1.00 95.38 179 TRP A C 1
ATOM 1306 O O . TRP A 1 179 ? 4.245 2.549 -15.654 1.00 95.38 179 TRP A O 1
ATOM 1316 N N . GLY A 1 180 ? 5.369 3.607 -14.045 1.00 95.44 180 GLY A N 1
ATOM 1317 C CA . GLY A 1 180 ? 6.682 3.235 -14.563 1.00 95.44 180 GLY A CA 1
ATOM 1318 C C . GLY A 1 180 ? 7.794 4.127 -14.037 1.00 95.44 180 GLY A C 1
ATOM 1319 O O . GLY A 1 180 ? 7.777 4.537 -12.878 1.00 95.44 180 GLY A O 1
ATOM 1320 N N . TRP A 1 181 ? 8.771 4.410 -14.893 1.00 96.75 181 TRP A N 1
ATOM 1321 C CA . TRP A 1 181 ? 10.049 4.992 -14.507 1.00 96.75 181 TRP A CA 1
ATOM 1322 C C . TRP A 1 181 ? 10.339 6.256 -15.312 1.00 96.75 181 TRP A C 1
ATOM 1324 O O . TRP A 1 181 ? 10.599 6.206 -16.515 1.00 96.75 181 TRP A O 1
ATOM 1334 N N . THR A 1 182 ? 10.381 7.390 -14.615 1.00 95.69 182 THR A N 1
ATOM 1335 C CA . THR A 1 182 ? 10.878 8.668 -15.150 1.00 95.69 182 THR A CA 1
ATOM 1336 C C . THR A 1 182 ? 12.368 8.583 -15.498 1.00 95.69 182 THR A C 1
ATOM 1338 O O . THR A 1 182 ? 12.813 9.188 -16.466 1.00 95.69 182 THR A O 1
ATOM 1341 N N . ARG A 1 183 ? 13.134 7.770 -14.762 1.00 95.44 183 ARG A N 1
ATOM 1342 C CA . ARG A 1 183 ? 14.536 7.435 -15.042 1.00 95.44 183 ARG A CA 1
ATOM 1343 C C . ARG A 1 183 ? 14.645 5.928 -15.241 1.00 95.44 183 ARG A C 1
ATOM 1345 O O . ARG A 1 183 ? 14.868 5.204 -14.279 1.00 95.44 183 ARG A O 1
ATOM 1352 N N . PHE A 1 184 ? 14.365 5.465 -16.458 1.00 95.56 184 PHE A N 1
ATOM 1353 C CA . PHE A 1 184 ? 14.417 4.045 -16.796 1.00 95.56 184 PHE A CA 1
ATOM 1354 C C . PHE A 1 184 ? 15.846 3.610 -17.117 1.00 95.56 184 PHE A C 1
ATOM 1356 O O . PHE A 1 184 ? 16.347 2.704 -16.473 1.00 95.56 184 PHE A O 1
ATOM 1363 N N . HIS A 1 185 ? 16.520 4.228 -18.095 1.00 94.50 185 HIS A N 1
ATOM 1364 C CA . HIS A 1 185 ? 17.883 3.818 -18.447 1.00 94.50 185 HIS A CA 1
ATOM 1365 C C . HIS A 1 185 ? 18.713 4.912 -19.121 1.00 94.50 185 HIS A C 1
ATOM 1367 O O . HIS A 1 185 ? 18.335 5.369 -20.200 1.00 94.50 185 HIS A O 1
ATOM 1373 N N . GLY A 1 186 ? 19.881 5.196 -18.525 1.00 84.75 186 GLY A N 1
ATOM 1374 C CA . GLY A 1 186 ? 21.024 5.931 -19.091 1.00 84.75 186 GLY A CA 1
ATOM 1375 C C . GLY A 1 186 ? 20.739 7.384 -19.491 1.00 84.75 186 GLY A C 1
ATOM 1376 O O . GLY A 1 186 ? 19.599 7.713 -19.797 1.00 84.75 186 GLY A O 1
ATOM 1377 N N . PRO A 1 187 ? 21.741 8.276 -19.564 1.00 92.12 187 PRO A N 1
ATOM 1378 C CA . PRO A 1 187 ? 21.587 9.519 -20.313 1.00 92.12 187 PRO A CA 1
ATOM 1379 C C . PRO A 1 187 ? 21.215 9.185 -21.768 1.00 92.12 187 PRO A C 1
ATOM 1381 O O . PRO A 1 187 ? 21.882 8.380 -22.424 1.00 92.12 187 PRO A O 1
ATOM 1384 N N . HIS A 1 188 ? 20.130 9.758 -22.295 1.00 90.75 188 HIS A N 1
ATOM 1385 C CA . HIS A 1 188 ? 19.606 9.397 -23.622 1.00 90.75 188 HIS A CA 1
ATOM 1386 C C . HIS A 1 188 ? 20.568 9.727 -24.774 1.00 90.75 188 HIS A C 1
ATOM 1388 O O . HIS A 1 188 ? 20.457 9.178 -25.869 1.00 90.75 188 HIS A O 1
ATOM 1394 N N . ASN A 1 189 ? 21.524 10.620 -24.531 1.00 91.62 189 ASN A N 1
ATOM 1395 C CA . ASN A 1 189 ? 22.624 10.952 -25.425 1.00 91.62 189 ASN A CA 1
ATOM 1396 C C . ASN A 1 189 ? 23.751 9.902 -25.417 1.00 91.62 189 ASN A C 1
ATOM 1398 O O . ASN A 1 189 ? 24.578 9.936 -26.318 1.00 91.62 189 ASN A O 1
ATOM 1402 N N . GLU A 1 190 ? 23.792 8.958 -24.471 1.00 93.06 190 GLU A N 1
ATOM 1403 C CA . GLU A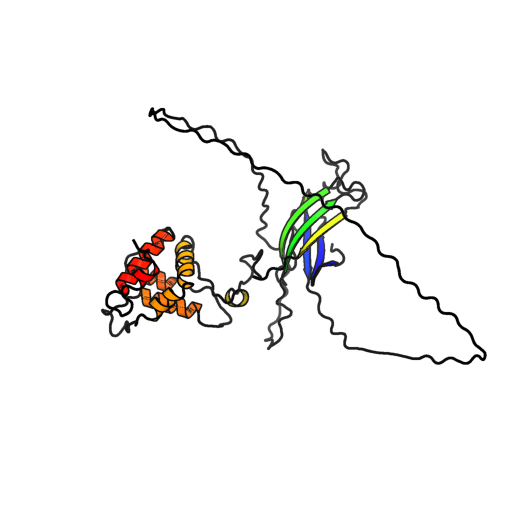 1 190 ? 24.873 7.964 -24.339 1.00 93.06 190 GLU A CA 1
ATOM 1404 C C . GLU A 1 190 ? 24.470 6.539 -24.745 1.00 93.06 190 GLU A C 1
ATOM 1406 O O . GLU A 1 190 ? 25.335 5.713 -25.018 1.00 93.06 190 GLU A O 1
ATOM 1411 N N . ILE A 1 191 ? 23.173 6.236 -24.863 1.00 92.75 191 ILE A N 1
ATOM 1412 C CA . ILE A 1 191 ? 22.649 4.891 -25.206 1.00 92.75 191 ILE A CA 1
ATOM 1413 C C . ILE A 1 191 ? 23.140 4.330 -26.557 1.00 92.75 191 ILE A C 1
ATOM 1415 O O . ILE A 1 191 ? 23.069 3.121 -26.790 1.00 92.75 191 ILE A O 1
ATOM 1419 N N . HIS A 1 192 ? 23.606 5.205 -27.454 1.00 92.81 192 HIS A N 1
ATOM 1420 C CA . HIS A 1 192 ? 24.173 4.854 -28.760 1.00 92.81 192 HIS A CA 1
ATOM 1421 C C . HIS A 1 192 ? 25.677 4.527 -28.694 1.00 92.81 192 HIS A C 1
ATOM 1423 O O . HIS A 1 192 ? 26.252 4.022 -29.660 1.00 92.81 192 HIS A O 1
ATOM 1429 N N . ILE A 1 193 ? 26.317 4.800 -27.555 1.00 94.06 193 ILE A N 1
ATOM 1430 C CA . ILE A 1 193 ? 27.717 4.497 -27.281 1.00 94.06 193 ILE A CA 1
ATOM 1431 C C . ILE A 1 193 ? 27.777 3.114 -26.629 1.00 94.06 193 ILE A C 1
ATOM 1433 O O . ILE A 1 193 ? 27.042 2.800 -25.694 1.00 94.06 193 ILE A O 1
ATOM 1437 N N . ARG A 1 194 ? 28.664 2.253 -27.131 1.00 93.88 194 ARG A N 1
ATOM 1438 C CA . ARG A 1 194 ? 28.882 0.922 -26.559 1.00 93.88 194 ARG A CA 1
ATOM 1439 C C . ARG A 1 194 ? 29.625 1.045 -25.230 1.00 93.88 194 ARG A C 1
ATOM 1441 O O . ARG A 1 194 ? 30.794 1.424 -25.216 1.00 93.88 194 ARG A O 1
ATOM 1448 N N . GLN A 1 195 ? 28.980 0.633 -24.144 1.00 90.06 195 GLN A N 1
ATOM 1449 C CA . GLN A 1 195 ? 29.579 0.627 -22.810 1.00 90.06 195 GLN A CA 1
ATOM 1450 C C . GLN A 1 195 ? 30.442 -0.622 -22.563 1.00 90.06 195 GLN A C 1
ATOM 1452 O O . GLN A 1 195 ? 30.312 -1.655 -23.234 1.00 90.06 195 GLN A O 1
ATOM 1457 N N . ARG A 1 196 ? 31.339 -0.549 -21.570 1.00 90.25 196 ARG A N 1
ATOM 1458 C CA . ARG A 1 196 ? 32.196 -1.679 -21.167 1.00 90.25 196 ARG A CA 1
ATOM 1459 C C . ARG A 1 196 ? 31.336 -2.888 -20.773 1.00 90.25 196 ARG A C 1
ATOM 1461 O O . ARG A 1 196 ? 30.350 -2.754 -20.062 1.00 90.25 196 ARG A O 1
ATOM 1468 N N . GLY A 1 197 ? 31.718 -4.077 -21.239 1.00 88.25 197 GLY A N 1
ATOM 1469 C CA . GLY A 1 197 ? 30.980 -5.325 -20.995 1.00 88.25 197 GLY A CA 1
ATOM 1470 C C . GLY A 1 197 ? 29.816 -5.577 -21.961 1.00 88.25 197 GLY A C 1
ATOM 1471 O O . GLY A 1 197 ? 29.464 -6.734 -22.184 1.00 88.25 197 GLY A O 1
ATOM 1472 N N . GLN A 1 198 ? 29.277 -4.550 -22.626 1.00 91.81 198 GLN A N 1
ATOM 1473 C CA . GLN A 1 198 ? 28.299 -4.760 -23.692 1.00 91.81 198 GLN A CA 1
ATOM 1474 C C . GLN A 1 198 ? 28.973 -5.360 -24.938 1.00 91.81 198 GLN A C 1
ATOM 1476 O O . GLN A 1 198 ? 30.095 -4.995 -25.311 1.00 91.81 198 GLN A O 1
ATOM 1481 N N . ARG A 1 199 ? 28.271 -6.258 -25.638 1.00 92.19 199 ARG A N 1
ATOM 1482 C CA . ARG A 1 199 ? 28.700 -6.776 -26.954 1.00 92.19 199 ARG A CA 1
ATOM 1483 C C . ARG A 1 199 ? 28.573 -5.711 -28.050 1.00 92.19 199 ARG A C 1
ATOM 1485 O O . ARG A 1 199 ? 29.402 -5.651 -28.949 1.00 92.19 199 ARG A O 1
ATOM 1492 N N . GLN A 1 200 ? 27.584 -4.832 -27.912 1.00 94.06 200 GLN A N 1
ATOM 1493 C CA . GLN A 1 200 ? 27.191 -3.787 -28.856 1.00 94.06 200 GLN A CA 1
ATOM 1494 C C . GLN A 1 200 ? 26.551 -2.620 -28.085 1.00 94.06 200 GLN A C 1
ATOM 1496 O O . GLN A 1 200 ? 26.140 -2.820 -26.948 1.00 94.06 200 GLN A O 1
ATOM 1501 N N . ALA A 1 201 ? 26.450 -1.425 -28.673 1.00 94.06 201 ALA A N 1
ATOM 1502 C CA . ALA A 1 201 ? 25.636 -0.348 -28.098 1.00 94.06 201 ALA A CA 1
ATOM 1503 C C . ALA A 1 201 ? 24.157 -0.760 -27.980 1.00 94.06 201 ALA A C 1
ATOM 1505 O O . ALA A 1 201 ? 23.669 -1.563 -28.781 1.00 94.06 201 ALA A O 1
ATOM 1506 N N . LEU A 1 202 ? 23.442 -0.205 -26.998 1.00 94.19 202 LEU A N 1
ATOM 1507 C CA . LEU A 1 202 ? 22.033 -0.527 -26.760 1.00 94.19 202 LEU A CA 1
ATOM 1508 C C . LEU A 1 202 ? 21.148 -0.003 -27.903 1.00 94.19 202 LEU A C 1
ATOM 1510 O O . LEU A 1 202 ? 20.406 -0.777 -28.504 1.00 94.19 202 LEU A O 1
ATOM 1514 N N . LEU A 1 203 ? 21.308 1.271 -28.271 1.00 94.31 203 LEU A N 1
ATOM 1515 C CA . LEU A 1 203 ? 20.750 1.847 -29.495 1.00 94.31 203 LEU A CA 1
ATOM 1516 C C . LEU A 1 203 ? 21.739 1.648 -30.655 1.00 94.31 203 LEU A C 1
ATOM 1518 O O . LEU A 1 203 ? 22.895 2.062 -30.570 1.00 94.31 203 LEU A O 1
ATOM 1522 N N . ARG A 1 204 ? 21.295 1.037 -31.759 1.00 93.19 204 ARG A N 1
ATOM 1523 C CA . ARG A 1 204 ? 22.085 0.926 -33.001 1.00 93.19 204 ARG A CA 1
ATOM 1524 C C . ARG A 1 204 ? 21.159 0.988 -34.215 1.00 93.19 204 ARG A C 1
ATOM 1526 O O . ARG A 1 204 ? 20.065 0.441 -34.163 1.00 93.19 204 ARG A O 1
ATOM 1533 N N . ASN A 1 205 ? 21.613 1.613 -35.305 1.00 92.31 205 ASN A N 1
ATOM 1534 C CA . ASN A 1 205 ? 20.846 1.778 -36.551 1.00 92.31 205 ASN A CA 1
ATOM 1535 C C . ASN A 1 205 ? 19.465 2.428 -36.313 1.00 92.31 205 ASN A C 1
ATOM 1537 O O . ASN A 1 205 ? 18.471 1.980 -36.873 1.00 92.31 205 ASN A O 1
ATOM 1541 N N . ASP A 1 206 ? 19.399 3.405 -35.400 1.00 90.56 206 ASP A N 1
ATOM 1542 C CA . ASP A 1 206 ? 18.160 4.048 -34.922 1.00 90.56 206 ASP A CA 1
ATOM 1543 C C . ASP A 1 206 ? 17.057 3.066 -34.459 1.00 90.56 206 ASP A C 1
ATOM 1545 O O . ASP A 1 206 ? 15.871 3.377 -34.436 1.00 90.56 206 ASP A O 1
ATOM 1549 N N . THR A 1 207 ? 17.448 1.839 -34.090 1.00 92.31 207 THR A N 1
ATOM 1550 C CA . THR A 1 207 ? 16.529 0.760 -33.727 1.00 92.31 207 THR A CA 1
ATOM 1551 C C . THR A 1 207 ? 16.724 0.360 -32.268 1.00 92.31 207 THR A C 1
ATOM 1553 O O . THR A 1 207 ? 17.844 0.099 -31.816 1.00 92.31 207 THR A O 1
ATOM 1556 N N . LEU A 1 208 ? 15.614 0.281 -31.537 1.00 92.62 208 LEU A N 1
ATOM 1557 C CA . LEU A 1 208 ? 15.554 -0.039 -30.116 1.00 92.62 208 LEU A CA 1
ATOM 1558 C C . LEU A 1 208 ? 14.275 -0.838 -29.849 1.00 92.62 208 LEU A C 1
ATOM 1560 O O . LEU A 1 208 ? 13.214 -0.467 -30.353 1.00 92.62 208 LEU A O 1
ATOM 1564 N N . ALA A 1 209 ? 14.362 -1.931 -29.093 1.00 95.25 209 ALA A N 1
ATOM 1565 C CA . ALA A 1 209 ? 13.234 -2.829 -28.868 1.00 95.25 209 ALA A CA 1
ATOM 1566 C C . ALA A 1 209 ? 12.813 -2.862 -27.394 1.00 95.25 209 ALA A C 1
ATOM 1568 O O . ALA A 1 209 ? 13.645 -2.795 -26.488 1.00 95.25 209 ALA A O 1
ATOM 1569 N N . PHE A 1 210 ? 11.503 -2.987 -27.174 1.00 95.88 210 PHE A N 1
ATOM 1570 C CA . PHE A 1 210 ? 10.884 -3.086 -25.857 1.00 95.88 210 PHE A CA 1
ATOM 1571 C C . PHE A 1 210 ? 9.983 -4.319 -25.808 1.00 95.88 210 PHE A C 1
ATOM 1573 O O . PHE A 1 210 ? 9.165 -4.530 -26.704 1.00 95.88 210 PHE A O 1
ATOM 1580 N N . THR A 1 211 ? 10.083 -5.099 -24.737 1.00 96.50 211 THR A N 1
ATOM 1581 C CA . THR A 1 211 ? 9.139 -6.174 -24.416 1.00 96.50 211 THR A CA 1
ATOM 1582 C C . THR A 1 211 ? 8.613 -5.945 -23.009 1.00 96.50 211 THR A C 1
ATOM 1584 O O . THR A 1 211 ? 9.387 -5.916 -22.054 1.00 96.50 211 THR A O 1
ATOM 1587 N N . ALA A 1 212 ? 7.298 -5.767 -22.883 1.00 96.25 212 ALA A N 1
ATOM 1588 C CA . ALA A 1 212 ? 6.620 -5.658 -21.600 1.00 96.25 212 ALA A CA 1
ATOM 1589 C C . ALA A 1 212 ? 5.947 -6.991 -21.253 1.00 96.25 212 ALA A C 1
ATOM 1591 O O . ALA A 1 212 ? 5.155 -7.517 -22.033 1.00 96.25 212 ALA A O 1
ATOM 1592 N N . TYR A 1 213 ? 6.245 -7.510 -20.069 1.00 96.56 213 TYR A N 1
ATOM 1593 C CA . TYR A 1 213 ? 5.552 -8.632 -19.454 1.00 96.56 213 TYR A CA 1
ATOM 1594 C C . TYR A 1 213 ? 4.562 -8.058 -18.446 1.00 96.56 213 TYR A C 1
ATOM 1596 O O . TYR A 1 213 ? 4.979 -7.351 -17.532 1.00 96.56 213 TYR A O 1
ATOM 1604 N N . VAL A 1 214 ? 3.268 -8.339 -18.603 1.00 96.06 214 VAL A N 1
ATOM 1605 C CA . VAL A 1 214 ? 2.217 -7.858 -17.693 1.00 96.06 214 VAL A CA 1
ATOM 1606 C C . VAL A 1 214 ? 1.486 -9.055 -17.098 1.00 96.06 214 VAL A C 1
ATOM 1608 O O . VAL A 1 214 ? 0.949 -9.892 -17.822 1.00 96.06 214 VAL A O 1
ATOM 1611 N N . ARG A 1 215 ? 1.447 -9.117 -15.768 1.00 95.06 215 ARG A N 1
ATOM 1612 C CA . ARG A 1 215 ? 0.686 -10.086 -14.984 1.00 95.06 215 ARG A CA 1
ATOM 1613 C C . ARG A 1 215 ? -0.414 -9.345 -14.234 1.00 95.06 215 ARG A C 1
ATOM 1615 O O . ARG A 1 215 ? -0.163 -8.715 -13.208 1.00 95.06 215 ARG A O 1
ATOM 1622 N N . VAL A 1 216 ? -1.636 -9.455 -14.742 1.00 94.19 216 VAL A N 1
ATOM 1623 C CA . VAL A 1 216 ? -2.840 -9.034 -14.017 1.00 94.19 216 VAL A CA 1
ATOM 1624 C C . VAL A 1 216 ? -3.023 -9.945 -12.803 1.00 94.19 216 VAL A C 1
ATOM 1626 O O . VAL A 1 216 ? -2.924 -11.168 -12.924 1.00 94.19 216 VAL A O 1
ATOM 1629 N N . VAL A 1 217 ? -3.267 -9.354 -11.635 1.00 92.69 217 VAL A N 1
ATOM 1630 C CA . VAL A 1 217 ? -3.509 -10.073 -10.380 1.00 92.69 217 VAL A CA 1
ATOM 1631 C C . VAL A 1 217 ? -4.985 -9.941 -10.025 1.00 92.69 217 VAL A C 1
ATOM 1633 O O . VAL A 1 217 ? -5.514 -8.833 -9.976 1.00 92.69 217 VAL A O 1
ATOM 1636 N N . ASN A 1 218 ? -5.650 -11.072 -9.777 1.00 88.94 218 ASN A N 1
ATOM 1637 C CA . ASN A 1 218 ? -6.982 -11.057 -9.184 1.00 88.94 218 ASN A CA 1
ATOM 1638 C C . ASN A 1 218 ? -6.844 -10.704 -7.698 1.00 88.94 218 ASN A C 1
ATOM 1640 O O . ASN A 1 218 ? -6.282 -11.483 -6.932 1.00 88.94 218 ASN A O 1
ATOM 1644 N N . ASP A 1 219 ? -7.315 -9.521 -7.319 1.00 85.81 219 ASP A N 1
ATOM 1645 C CA . ASP A 1 219 ? -7.279 -9.013 -5.950 1.00 85.81 219 ASP A CA 1
ATOM 1646 C C . ASP A 1 219 ? -8.710 -8.873 -5.426 1.00 85.81 219 ASP A C 1
ATOM 1648 O O . ASP A 1 219 ? -9.385 -7.875 -5.680 1.00 85.81 219 ASP A O 1
ATOM 1652 N N . GLU A 1 220 ? -9.160 -9.887 -4.688 1.00 80.62 220 GLU A N 1
ATOM 1653 C CA . GLU A 1 220 ? -10.493 -9.937 -4.075 1.00 80.62 220 GLU A CA 1
ATOM 1654 C C . GLU A 1 220 ? -10.712 -8.821 -3.048 1.00 80.62 220 GLU A C 1
ATOM 1656 O O . GLU A 1 220 ? -11.831 -8.339 -2.889 1.00 80.62 220 GLU A O 1
ATOM 1661 N N . THR A 1 221 ? -9.646 -8.372 -2.374 1.00 75.81 221 THR A N 1
ATOM 1662 C CA . THR A 1 221 ? -9.733 -7.273 -1.397 1.00 75.81 221 THR A CA 1
ATOM 1663 C C . THR A 1 221 ? -9.893 -5.917 -2.072 1.00 75.81 221 THR A C 1
ATOM 1665 O O . THR A 1 221 ? -10.297 -4.944 -1.432 1.00 75.81 221 THR A O 1
ATOM 1668 N N . GLY A 1 222 ? -9.534 -5.834 -3.359 1.00 77.50 222 GLY A N 1
ATOM 1669 C CA . GLY A 1 222 ? -9.423 -4.587 -4.092 1.00 77.50 222 GLY A CA 1
ATOM 1670 C C . GLY A 1 222 ? -8.636 -3.552 -3.294 1.00 77.50 222 GLY A C 1
ATOM 1671 O O . GLY A 1 222 ? -9.131 -2.433 -3.154 1.00 77.50 222 GLY A O 1
ATOM 1672 N N . GLY A 1 223 ? -7.456 -3.914 -2.777 1.00 76.88 223 GLY A N 1
ATOM 1673 C CA . GLY A 1 223 ? -6.566 -3.136 -1.900 1.00 76.88 223 GLY A CA 1
ATOM 1674 C C . GLY A 1 223 ? -5.062 -3.304 -2.177 1.00 76.88 223 GLY A C 1
ATOM 1675 O O . GLY A 1 223 ? -4.251 -2.550 -1.635 1.00 76.88 223 GLY A O 1
ATOM 1676 N N . LEU A 1 224 ? -4.667 -4.234 -3.049 1.00 85.81 224 LEU A N 1
ATOM 1677 C CA . LEU A 1 224 ? -3.274 -4.503 -3.398 1.00 85.81 224 LEU A CA 1
ATOM 1678 C C . LEU A 1 224 ? -2.633 -3.299 -4.111 1.00 85.81 224 LEU A C 1
ATOM 1680 O O . LEU A 1 224 ? -3.236 -2.690 -4.995 1.00 85.81 224 LEU A O 1
ATOM 1684 N N . TRP A 1 225 ? -1.404 -2.956 -3.709 1.00 86.31 225 TRP A N 1
ATOM 1685 C CA . TRP A 1 225 ? -0.624 -1.805 -4.206 1.00 86.31 225 TRP A CA 1
ATOM 1686 C C . TRP A 1 225 ? -1.396 -0.479 -4.227 1.00 86.31 225 TRP A C 1
ATOM 1688 O O . TRP A 1 225 ? -1.237 0.344 -5.126 1.00 86.31 225 TRP A O 1
ATOM 1698 N N . PHE A 1 226 ? -2.242 -0.275 -3.221 1.00 74.81 226 PHE A N 1
ATOM 1699 C CA . PHE A 1 226 ? -2.917 0.990 -2.992 1.00 74.81 226 PHE A CA 1
ATOM 1700 C C . PHE A 1 226 ? -1.963 2.046 -2.398 1.00 74.81 226 PHE A C 1
ATOM 1702 O O . PHE A 1 226 ? -1.124 1.730 -1.555 1.00 74.81 226 PHE A O 1
ATOM 1709 N N . TYR A 1 227 ? -2.121 3.313 -2.798 1.00 71.19 227 TYR A N 1
ATOM 1710 C CA . TYR A 1 227 ? -1.310 4.443 -2.325 1.00 71.19 227 TYR A CA 1
ATOM 1711 C C . TYR A 1 227 ? -2.180 5.498 -1.637 1.00 71.19 227 TYR A C 1
ATOM 1713 O O . TYR A 1 227 ? -3.290 5.778 -2.080 1.00 71.19 227 TYR A O 1
ATOM 1721 N N . GLN A 1 228 ? -1.637 6.146 -0.602 1.00 61.38 228 GLN A N 1
ATOM 1722 C CA . GLN A 1 228 ? -2.345 7.110 0.260 1.00 61.38 228 GLN A CA 1
ATOM 1723 C C . GLN A 1 228 ? -2.973 8.311 -0.476 1.00 61.38 228 GLN A C 1
ATOM 1725 O O . GLN A 1 228 ? -3.883 8.939 0.054 1.00 61.38 228 GLN A O 1
ATOM 1730 N N . ASN A 1 229 ? -2.502 8.627 -1.687 1.00 62.88 229 ASN A N 1
ATOM 1731 C CA . ASN A 1 229 ? -2.986 9.756 -2.489 1.00 62.88 229 ASN A CA 1
ATOM 1732 C C . ASN A 1 229 ? -4.288 9.451 -3.256 1.00 62.88 229 ASN A C 1
ATOM 1734 O O . ASN A 1 229 ? -4.884 10.355 -3.839 1.00 62.88 229 ASN A O 1
ATOM 1738 N N . ASN A 1 230 ? -4.732 8.193 -3.275 1.00 65.00 230 ASN A N 1
ATOM 1739 C CA . ASN A 1 230 ? -6.037 7.802 -3.796 1.00 65.00 230 ASN A CA 1
ATOM 1740 C C . ASN A 1 230 ? -7.039 7.761 -2.618 1.00 65.00 230 ASN A C 1
ATOM 1742 O O . ASN A 1 230 ? -6.660 7.321 -1.531 1.00 65.00 230 ASN A O 1
ATOM 1746 N N . PRO A 1 231 ? -8.300 8.213 -2.754 1.00 68.31 231 PRO A N 1
ATOM 1747 C CA . PRO A 1 231 ? -9.314 7.992 -1.723 1.00 68.31 231 PRO A CA 1
ATOM 1748 C C . PRO A 1 231 ? -9.615 6.498 -1.526 1.00 68.31 231 PRO A C 1
ATOM 1750 O O . PRO A 1 231 ? -10.059 5.815 -2.447 1.00 68.31 231 PRO A O 1
ATOM 1753 N N . TRP A 1 232 ? -9.394 6.005 -0.305 1.00 72.12 232 TRP A N 1
ATOM 1754 C CA . TRP A 1 232 ? -9.764 4.657 0.132 1.00 72.12 232 TRP A CA 1
ATOM 1755 C C . TRP A 1 232 ? -11.082 4.691 0.903 1.00 72.12 232 TRP A C 1
ATOM 1757 O O . TRP A 1 232 ? -11.109 5.180 2.035 1.00 72.12 232 TRP A O 1
ATOM 1767 N N . ASP A 1 233 ? -12.154 4.123 0.350 1.00 74.62 233 ASP A N 1
ATOM 1768 C CA . ASP A 1 233 ? -13.348 3.816 1.141 1.00 74.62 233 ASP A CA 1
ATOM 1769 C C . ASP A 1 233 ? -13.245 2.386 1.698 1.00 74.62 233 ASP A C 1
ATOM 1771 O O . ASP A 1 233 ? -13.506 1.394 1.017 1.00 74.62 233 ASP A O 1
ATOM 1775 N N . SER A 1 234 ? -12.850 2.271 2.971 1.00 77.25 234 SER A N 1
ATOM 1776 C CA . SER A 1 234 ? -12.787 0.968 3.651 1.00 77.25 234 SER A CA 1
ATOM 1777 C C . SER A 1 234 ? -14.157 0.294 3.741 1.00 77.25 234 SER A C 1
ATOM 1779 O O . SER A 1 234 ? -14.232 -0.932 3.658 1.00 77.25 234 SER A O 1
ATOM 1781 N N . LEU A 1 235 ? -15.232 1.072 3.909 1.00 78.88 235 LEU A N 1
ATOM 1782 C CA . LEU A 1 235 ? -16.577 0.544 4.109 1.00 78.88 235 LEU A CA 1
ATOM 1783 C C . LEU A 1 235 ? -17.133 -0.022 2.800 1.00 78.88 235 LEU A C 1
ATOM 1785 O O . LEU A 1 235 ? -17.740 -1.089 2.825 1.00 78.88 235 LEU A O 1
ATOM 1789 N N . GLU A 1 236 ? -16.890 0.650 1.674 1.00 75.81 236 GLU A N 1
ATOM 1790 C CA . GLU A 1 236 ? -17.207 0.132 0.337 1.00 75.81 236 GLU A CA 1
ATOM 1791 C C . GLU A 1 236 ? -16.430 -1.163 0.047 1.00 75.81 236 GLU A C 1
ATOM 1793 O O . GLU A 1 236 ? -17.020 -2.165 -0.354 1.00 75.81 236 GLU A O 1
ATOM 1798 N N . ARG A 1 237 ? -15.108 -1.157 0.278 1.00 73.56 237 ARG A N 1
ATOM 1799 C CA . ARG A 1 237 ? -14.204 -2.242 -0.145 1.00 73.56 237 ARG A CA 1
ATOM 1800 C C . ARG A 1 237 ? -14.244 -3.480 0.744 1.00 73.56 237 ARG A C 1
ATOM 1802 O O . ARG A 1 237 ? -14.120 -4.590 0.244 1.00 73.56 237 ARG A O 1
ATOM 1809 N N . THR A 1 238 ? -14.383 -3.296 2.055 1.00 77.50 238 THR A N 1
ATOM 1810 C CA . THR A 1 238 ? -14.229 -4.376 3.050 1.00 77.50 238 THR A CA 1
ATOM 1811 C C . THR A 1 238 ? -15.473 -4.604 3.908 1.00 77.50 238 THR A C 1
ATOM 1813 O O . THR A 1 238 ? -15.492 -5.515 4.731 1.00 77.50 238 THR A O 1
ATOM 1816 N N . GLY A 1 239 ? -16.497 -3.752 3.786 1.00 79.19 239 GLY A N 1
ATOM 1817 C CA . GLY A 1 239 ? -17.637 -3.727 4.708 1.00 79.19 239 GLY A CA 1
ATOM 1818 C C . GLY A 1 239 ? -17.308 -3.191 6.110 1.00 79.19 239 GLY A C 1
ATOM 1819 O O . GLY A 1 239 ? -18.208 -3.095 6.944 1.00 79.19 239 GLY A O 1
ATOM 1820 N N . LEU A 1 240 ? -16.053 -2.814 6.385 1.00 80.94 240 LEU A N 1
ATOM 1821 C CA . LEU A 1 240 ? -15.578 -2.345 7.688 1.00 80.94 240 LEU A CA 1
ATOM 1822 C C . LEU A 1 240 ? -15.083 -0.897 7.619 1.00 80.94 240 LEU A C 1
ATOM 1824 O O . LEU A 1 240 ? -14.392 -0.490 6.688 1.00 80.94 240 LEU A O 1
ATOM 1828 N N . ARG A 1 241 ? -15.391 -0.105 8.649 1.00 84.75 241 ARG A N 1
ATOM 1829 C CA . ARG A 1 241 ? -14.840 1.249 8.805 1.00 84.75 241 ARG A CA 1
ATOM 1830 C C . ARG A 1 241 ? -13.445 1.206 9.420 1.00 84.75 241 ARG A C 1
ATOM 1832 O O . ARG A 1 241 ? -13.242 0.568 10.450 1.00 84.75 241 ARG A O 1
ATOM 1839 N N .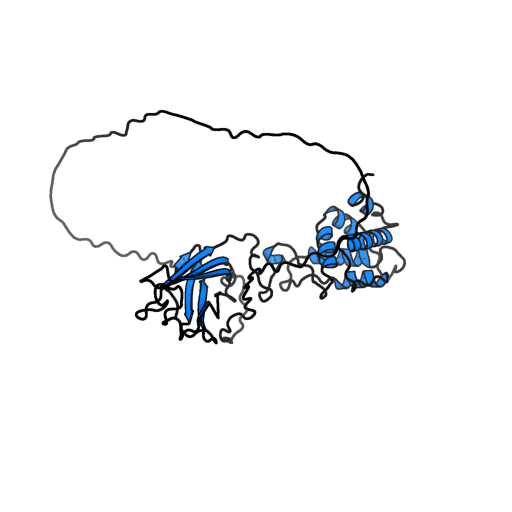 GLY A 1 242 ? -12.509 1.950 8.833 1.00 83.62 242 GLY A N 1
ATOM 1840 C CA . GLY A 1 242 ? -11.196 2.181 9.435 1.00 83.62 242 GLY A CA 1
ATOM 1841 C C . GLY A 1 242 ? -11.279 3.031 10.711 1.00 83.62 242 GLY A C 1
ATOM 1842 O O . GLY A 1 242 ? -12.173 3.867 10.865 1.00 83.62 242 GLY A O 1
ATOM 1843 N N . LEU A 1 243 ? -10.316 2.847 11.614 1.00 86.56 243 LEU A N 1
ATOM 1844 C CA . LEU A 1 243 ? -10.078 3.732 12.758 1.00 86.56 243 LEU A CA 1
ATOM 1845 C C . LEU A 1 243 ? -9.068 4.818 12.373 1.00 86.56 243 LEU A C 1
ATOM 1847 O O . LEU A 1 243 ? -8.084 4.542 11.688 1.00 86.56 243 LEU A O 1
ATOM 1851 N N . GLY A 1 244 ? -9.303 6.054 12.810 1.00 77.56 244 GLY A N 1
ATOM 1852 C CA . GLY A 1 244 ? -8.401 7.171 12.541 1.00 77.56 244 GLY A CA 1
ATOM 1853 C C . GLY A 1 244 ? -7.159 7.140 13.429 1.00 77.56 244 GLY A C 1
ATOM 1854 O O . GLY A 1 244 ? -7.271 7.055 14.652 1.00 77.56 244 GLY A O 1
ATOM 1855 N N . SER A 1 245 ? -5.971 7.280 12.833 1.00 65.06 245 SER A N 1
ATOM 1856 C CA . SER A 1 245 ? -4.752 7.561 13.599 1.00 65.06 245 SER A CA 1
ATOM 1857 C C . SER A 1 245 ? -4.722 9.041 13.975 1.00 65.06 245 SER A C 1
ATOM 1859 O O . SER A 1 245 ? -4.449 9.892 13.132 1.00 65.06 245 SER A O 1
ATOM 1861 N N . GLU A 1 246 ? -4.972 9.342 15.249 1.00 65.56 246 GLU A N 1
ATOM 1862 C CA . GLU A 1 246 ? -4.947 10.691 15.846 1.00 65.56 246 GLU A CA 1
ATOM 1863 C C . GLU A 1 246 ? -3.502 11.236 15.977 1.00 65.56 246 GLU A C 1
ATOM 1865 O O . GLU A 1 246 ? -3.039 11.577 17.069 1.00 65.56 246 GLU A O 1
ATOM 1870 N N . GLY A 1 247 ? -2.756 11.264 14.869 1.00 65.75 247 GLY A N 1
ATOM 1871 C CA . GLY A 1 247 ? -1.348 11.665 14.800 1.00 65.75 247 GLY A CA 1
ATOM 1872 C C . GLY A 1 247 ? -0.329 10.522 14.969 1.00 65.75 247 GLY A C 1
ATOM 1873 O O . GLY A 1 247 ? -0.701 9.356 15.150 1.00 65.75 247 GLY A O 1
ATOM 1874 N N . PRO A 1 248 ? 0.978 10.837 14.867 1.00 65.00 248 PRO A N 1
ATOM 1875 C CA . PRO A 1 248 ? 2.061 9.862 14.974 1.00 65.00 248 PRO A CA 1
ATOM 1876 C C . PRO A 1 248 ? 2.206 9.307 16.400 1.00 65.00 248 PRO A C 1
ATOM 1878 O O . PRO A 1 248 ? 1.942 9.988 17.384 1.00 65.00 248 PRO A O 1
ATOM 1881 N N . GLY A 1 249 ? 2.666 8.057 16.515 1.00 70.56 249 GLY A N 1
ATOM 1882 C CA . GLY A 1 249 ? 2.947 7.403 17.803 1.00 70.56 249 GLY A CA 1
ATOM 1883 C C . GLY A 1 249 ? 1.759 6.702 18.474 1.00 70.56 249 GLY A C 1
ATOM 1884 O O . GLY A 1 249 ? 1.983 5.933 19.401 1.00 70.56 249 GLY A O 1
ATOM 1885 N N . ARG A 1 250 ? 0.527 6.877 17.976 1.00 80.00 250 ARG A N 1
ATOM 1886 C CA . ARG A 1 250 ? -0.707 6.281 18.540 1.00 80.00 250 ARG A CA 1
ATOM 1887 C C . ARG A 1 250 ? -1.196 5.005 17.842 1.00 80.00 250 ARG A C 1
ATOM 1889 O O . ARG A 1 250 ? -2.322 4.568 18.065 1.00 80.00 250 ARG A O 1
ATOM 1896 N N . ALA A 1 251 ? -0.350 4.374 17.027 1.00 83.88 251 ALA A N 1
ATOM 1897 C CA . ALA A 1 251 ? -0.689 3.141 16.309 1.00 83.88 251 ALA A CA 1
ATOM 1898 C C . ALA A 1 251 ? -1.098 1.985 17.247 1.00 83.88 251 ALA A C 1
ATOM 1900 O O . ALA A 1 251 ? -1.958 1.186 16.886 1.00 83.88 251 ALA A O 1
ATOM 1901 N N . TYR A 1 252 ? -0.548 1.939 18.468 1.00 87.81 252 TYR A N 1
ATOM 1902 C CA . TYR A 1 252 ? -0.905 0.939 19.477 1.00 87.81 252 TYR A CA 1
ATOM 1903 C C . TYR A 1 252 ? -2.378 1.034 19.915 1.00 87.81 252 TYR A C 1
ATOM 1905 O O . TYR A 1 252 ? -3.025 0.005 20.093 1.00 87.81 252 TYR A O 1
ATOM 1913 N N . LEU A 1 253 ? -2.946 2.248 19.996 1.00 88.94 253 LEU A N 1
ATOM 1914 C CA . LEU A 1 253 ? -4.371 2.455 20.291 1.00 88.94 253 LEU A CA 1
ATOM 1915 C C . LEU A 1 253 ? -5.245 1.902 19.168 1.00 88.94 253 LEU A C 1
ATOM 1917 O O . LEU A 1 253 ? -6.225 1.212 19.430 1.00 88.94 253 LEU A O 1
ATOM 1921 N N . VAL A 1 254 ? -4.877 2.194 17.916 1.00 89.50 254 VAL A N 1
ATOM 1922 C CA . VAL A 1 254 ? -5.597 1.714 16.730 1.00 89.50 254 VAL A CA 1
ATOM 1923 C C . VAL A 1 254 ? -5.576 0.186 16.685 1.00 89.50 254 VAL A C 1
ATOM 1925 O O . VAL A 1 254 ? -6.637 -0.424 16.586 1.00 89.50 254 VAL A O 1
ATOM 1928 N N . ALA A 1 255 ? -4.401 -0.436 16.822 1.00 89.25 255 ALA A N 1
ATOM 1929 C CA . ALA A 1 255 ? -4.249 -1.891 16.800 1.00 89.25 255 ALA A CA 1
ATOM 1930 C C . ALA A 1 255 ? -4.977 -2.577 17.971 1.00 89.25 255 ALA A C 1
ATOM 1932 O O . ALA A 1 255 ? -5.712 -3.549 17.767 1.00 89.25 255 ALA A O 1
ATOM 1933 N N . GLY A 1 256 ? -4.822 -2.047 19.188 1.00 91.56 256 GLY A N 1
ATOM 1934 C CA . GLY A 1 256 ? -5.429 -2.608 20.390 1.00 91.56 256 GLY A CA 1
ATOM 1935 C C . GLY A 1 256 ? -6.956 -2.507 20.391 1.00 91.56 256 GLY A C 1
ATOM 1936 O O . GLY A 1 256 ? -7.635 -3.497 20.675 1.00 91.56 256 GLY A O 1
ATOM 1937 N N . LEU A 1 257 ? -7.504 -1.344 20.017 1.00 92.19 257 LEU A N 1
ATOM 1938 C CA . LEU A 1 257 ? -8.952 -1.137 19.913 1.00 92.19 257 LEU A CA 1
ATOM 1939 C C . LEU A 1 257 ? -9.558 -1.904 18.737 1.00 92.19 257 LEU A C 1
ATOM 1941 O O . LEU A 1 257 ? -10.612 -2.508 18.920 1.00 92.19 257 LEU A O 1
ATOM 1945 N N . ALA A 1 258 ? -8.913 -1.923 17.563 1.00 90.62 258 ALA A N 1
ATOM 1946 C CA . ALA A 1 258 ? -9.401 -2.675 16.405 1.00 90.62 258 ALA A CA 1
ATOM 1947 C C . ALA A 1 258 ? -9.582 -4.155 16.761 1.00 90.62 258 ALA A C 1
ATOM 1949 O O . ALA A 1 258 ? -10.684 -4.683 16.610 1.00 90.62 258 ALA A O 1
ATOM 1950 N N . SER A 1 259 ? -8.545 -4.779 17.328 1.00 91.44 259 SER A N 1
ATOM 1951 C CA . SER A 1 259 ? -8.541 -6.198 17.704 1.00 91.44 259 SER A CA 1
ATOM 1952 C C . SER A 1 259 ? -9.714 -6.567 18.617 1.00 91.44 259 SER A C 1
ATOM 1954 O O . SER A 1 259 ? -10.477 -7.479 18.309 1.00 91.44 259 SER A O 1
ATOM 1956 N N . TRP A 1 260 ? -9.921 -5.827 19.712 1.00 92.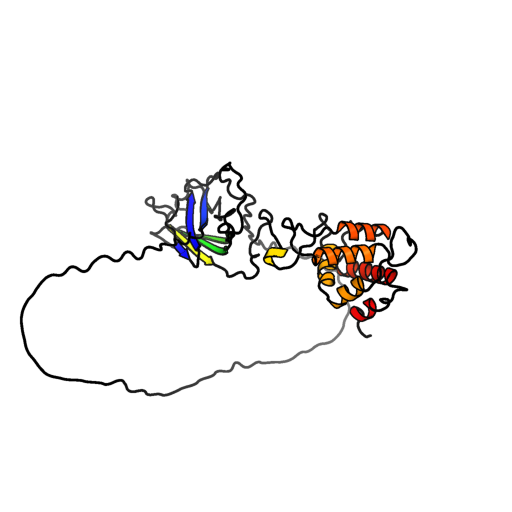88 260 TRP A N 1
ATOM 1957 C CA . TRP A 1 260 ? -11.016 -6.117 20.647 1.00 92.88 260 TRP A CA 1
ATOM 1958 C C . TRP A 1 260 ? -12.383 -5.698 20.112 1.00 92.88 260 TRP A C 1
ATOM 1960 O O . TRP A 1 260 ? -13.381 -6.360 20.388 1.00 92.88 260 TRP A O 1
ATOM 1970 N N . SER A 1 261 ? -12.449 -4.649 19.288 1.00 90.94 261 SER A N 1
ATOM 1971 C CA . SER A 1 261 ? -13.696 -4.230 18.645 1.00 90.94 261 SER A CA 1
ATOM 1972 C C . SER A 1 261 ? -14.250 -5.260 17.660 1.00 90.94 261 SER A C 1
ATOM 1974 O O . SER A 1 261 ? -15.408 -5.130 17.274 1.00 90.94 261 SER A O 1
ATOM 1976 N N . LEU A 1 262 ? -13.478 -6.273 17.251 1.00 89.88 262 LEU A N 1
ATOM 1977 C CA . LEU A 1 262 ? -13.941 -7.380 16.406 1.00 89.88 262 LEU A CA 1
ATOM 1978 C C . LEU A 1 262 ? -14.518 -8.561 17.210 1.00 89.88 262 LEU A C 1
ATOM 1980 O O . LEU A 1 262 ? -15.264 -9.359 16.647 1.00 89.88 262 LEU A O 1
ATOM 1984 N N . LEU A 1 263 ? -14.246 -8.656 18.516 1.00 93.81 263 LEU A N 1
ATOM 1985 C CA . LEU A 1 263 ? -14.735 -9.744 19.369 1.00 93.81 263 LEU A CA 1
ATOM 1986 C C . LEU A 1 263 ? -16.228 -9.559 19.694 1.00 93.81 263 LEU A C 1
ATOM 1988 O O . LEU A 1 263 ? -16.614 -8.583 20.340 1.00 93.81 263 LEU A O 1
ATOM 1992 N N . ALA A 1 264 ? -17.074 -10.513 19.291 1.00 92.44 264 ALA A N 1
ATOM 1993 C CA . ALA A 1 264 ? -18.522 -10.458 19.523 1.00 92.44 264 ALA A CA 1
ATOM 1994 C C . ALA A 1 264 ? -18.871 -10.354 21.021 1.00 92.44 264 ALA A C 1
ATOM 1996 O O . ALA A 1 264 ? -19.545 -9.409 21.428 1.00 92.44 264 ALA A O 1
ATOM 1997 N N . SER A 1 265 ? -18.306 -11.235 21.853 1.00 93.56 265 SER A N 1
ATOM 1998 C CA . SER A 1 265 ? -18.512 -11.240 23.308 1.00 93.56 265 SER A CA 1
ATOM 1999 C C . SER A 1 265 ? -18.109 -9.914 23.964 1.00 93.56 265 SER A C 1
ATOM 2001 O O . SER A 1 265 ? -18.791 -9.424 24.859 1.00 93.56 265 SER A O 1
ATOM 2003 N N . PHE A 1 266 ? -17.035 -9.275 23.485 1.00 94.25 266 PHE A N 1
ATOM 2004 C CA . PHE A 1 266 ? -16.625 -7.955 23.968 1.00 94.25 266 PHE A CA 1
ATOM 2005 C C . PHE A 1 266 ? -17.656 -6.873 23.604 1.00 94.25 266 PHE A C 1
ATOM 2007 O O . PHE A 1 266 ? -18.026 -6.065 24.456 1.00 94.25 266 PHE A O 1
ATOM 2014 N N . ARG A 1 267 ? -18.176 -6.874 22.365 1.00 92.94 267 ARG A N 1
ATOM 2015 C CA . ARG A 1 267 ? -19.256 -5.955 21.952 1.00 92.94 267 ARG A CA 1
ATOM 2016 C C . ARG A 1 267 ? -20.496 -6.122 22.826 1.00 92.94 267 ARG A C 1
ATOM 2018 O O . ARG A 1 267 ? -21.083 -5.120 23.226 1.00 92.94 267 ARG A O 1
ATOM 2025 N N . GLU A 1 268 ? -20.880 -7.357 23.137 1.00 92.69 268 GLU A N 1
ATOM 2026 C CA . GLU A 1 268 ? -22.012 -7.662 24.019 1.00 92.69 268 GLU A CA 1
ATOM 2027 C C . GLU A 1 268 ? -21.781 -7.169 25.452 1.00 92.69 268 GLU A C 1
ATOM 2029 O O . GLU A 1 268 ? -22.684 -6.573 26.042 1.00 92.69 268 GLU A O 1
ATOM 2034 N N . ILE A 1 269 ? -20.569 -7.335 25.998 1.00 92.62 269 ILE A N 1
ATOM 2035 C CA . ILE A 1 269 ? -20.209 -6.819 27.328 1.00 92.62 269 ILE A CA 1
ATOM 2036 C C . ILE A 1 269 ? -20.344 -5.294 27.383 1.00 92.62 269 ILE A C 1
ATOM 2038 O O . ILE A 1 269 ? -21.005 -4.764 28.279 1.00 92.62 269 ILE A O 1
ATOM 2042 N N . ILE A 1 270 ? -19.762 -4.592 26.409 1.00 92.81 270 ILE A N 1
ATOM 2043 C CA . ILE A 1 270 ? -19.771 -3.126 26.360 1.00 92.81 270 ILE A CA 1
ATOM 2044 C C . ILE A 1 270 ? -21.179 -2.578 26.098 1.00 92.81 270 ILE A C 1
ATOM 2046 O O . ILE A 1 270 ? -21.598 -1.645 26.780 1.00 92.81 270 ILE A O 1
ATOM 2050 N N . ASN A 1 271 ? -21.931 -3.144 25.150 1.00 90.12 271 ASN A N 1
ATOM 2051 C CA . ASN A 1 271 ? -23.279 -2.671 24.812 1.00 90.12 271 ASN A CA 1
ATOM 2052 C C . ASN A 1 271 ? -24.336 -3.074 25.858 1.00 90.12 271 ASN A C 1
ATOM 2054 O O . ASN A 1 271 ? -25.347 -2.389 25.991 1.00 90.12 271 ASN A O 1
ATOM 2058 N N . GLY A 1 272 ? -24.112 -4.153 26.616 1.00 87.56 272 GLY A N 1
ATOM 2059 C CA . GLY A 1 272 ? -24.986 -4.582 27.714 1.00 87.56 272 GLY A CA 1
ATOM 2060 C C . GLY A 1 272 ? -24.849 -3.750 28.996 1.00 87.56 272 GLY A C 1
ATOM 2061 O O . GLY A 1 272 ? -25.695 -3.851 29.888 1.00 87.56 272 GLY A O 1
ATOM 2062 N N . ALA A 1 273 ? -23.810 -2.917 29.109 1.00 86.81 273 ALA A N 1
ATOM 2063 C CA . ALA A 1 273 ? -23.644 -1.994 30.224 1.00 86.81 273 ALA A CA 1
ATOM 2064 C C . ALA A 1 273 ? -24.604 -0.795 30.096 1.00 86.81 273 ALA A C 1
ATOM 2066 O O . ALA A 1 273 ? -24.553 -0.031 29.131 1.00 86.81 273 ALA A O 1
ATOM 2067 N N . HIS A 1 274 ? -25.471 -0.596 31.092 1.00 83.44 274 HIS A N 1
ATOM 2068 C CA . HIS A 1 274 ? -26.344 0.576 31.140 1.00 83.44 274 HIS A CA 1
ATOM 2069 C C . HIS A 1 274 ? -25.519 1.835 31.427 1.00 83.44 274 HIS A C 1
ATOM 2071 O O . HIS A 1 274 ? -24.889 1.921 32.477 1.00 83.44 274 HIS A O 1
ATOM 2077 N N . VAL A 1 275 ? -25.527 2.803 30.508 1.00 80.81 275 VAL A N 1
ATOM 2078 C CA . VAL A 1 275 ? -24.869 4.103 30.693 1.00 80.81 275 VAL A CA 1
ATOM 2079 C C . VAL A 1 275 ? -25.861 5.093 31.318 1.00 80.81 275 VAL A C 1
ATOM 2081 O O . VAL A 1 275 ? -26.874 5.389 30.677 1.00 80.81 275 VAL A O 1
ATOM 2084 N N . PRO A 1 276 ? -25.596 5.613 32.533 1.00 76.62 276 PRO A N 1
ATOM 2085 C CA . PRO A 1 276 ? -26.436 6.629 33.156 1.00 76.62 276 PRO A CA 1
ATOM 2086 C C . PRO A 1 276 ? -26.302 7.974 32.427 1.00 76.62 276 PRO A C 1
ATOM 2088 O O . PRO A 1 276 ? -25.294 8.260 31.776 1.00 76.62 276 PRO A O 1
ATOM 2091 N N . ASP A 1 277 ? -27.320 8.826 32.553 1.00 75.50 277 ASP A N 1
ATOM 2092 C CA . ASP A 1 277 ? -27.305 10.177 31.984 1.00 75.50 277 ASP A CA 1
ATOM 2093 C C . ASP A 1 277 ? -26.243 11.033 32.711 1.00 75.50 277 ASP A C 1
ATOM 2095 O O . ASP A 1 277 ? -26.411 11.319 33.903 1.00 75.50 277 ASP A O 1
ATOM 2099 N N . PRO A 1 278 ? -25.163 11.478 32.034 1.00 71.00 278 PRO A N 1
ATOM 2100 C CA . PRO A 1 278 ? -24.049 12.169 32.684 1.00 71.00 278 PRO A CA 1
ATOM 2101 C C . PRO A 1 278 ? -24.436 13.537 33.263 1.00 71.00 278 PRO A C 1
ATOM 2103 O O . PRO A 1 278 ? -23.687 14.079 34.075 1.00 71.00 278 PRO A O 1
ATOM 2106 N N . VAL A 1 279 ? -25.583 14.102 32.865 1.00 75.38 279 VAL A N 1
ATOM 2107 C CA . VAL A 1 279 ? -26.103 15.366 33.408 1.00 75.38 279 VAL A CA 1
ATOM 2108 C C . VAL A 1 279 ? -26.883 15.132 34.704 1.00 75.38 279 VAL A C 1
ATOM 2110 O O . VAL A 1 279 ? -26.828 15.963 35.610 1.00 75.38 279 VAL A O 1
ATOM 2113 N N . LYS A 1 280 ? -27.602 14.008 34.813 1.00 74.88 280 LYS A N 1
ATOM 2114 C CA . LYS A 1 280 ? -28.480 13.705 35.958 1.00 74.88 280 LYS A CA 1
ATOM 2115 C C . LYS A 1 280 ? -27.780 12.899 37.049 1.00 74.88 280 LYS A C 1
ATOM 2117 O O . LYS A 1 280 ? -28.019 13.132 38.230 1.00 74.88 280 LYS A O 1
ATOM 2122 N N . GLU A 1 281 ? -26.907 11.974 36.662 1.00 77.44 281 GLU A N 1
ATOM 2123 C CA . GLU A 1 281 ? -26.310 10.978 37.555 1.00 77.44 281 GLU A CA 1
ATOM 2124 C C . GLU A 1 281 ? -24.765 10.948 37.475 1.00 77.44 281 GLU A C 1
ATOM 2126 O O . GLU A 1 281 ? -24.163 9.881 37.358 1.00 77.44 281 GLU A O 1
ATOM 2131 N N . PRO A 1 282 ? -24.061 12.093 37.614 1.00 70.88 282 PRO A N 1
ATOM 2132 C CA . PRO A 1 282 ? -22.612 12.205 37.371 1.00 70.88 282 PRO A CA 1
ATOM 2133 C C . PRO A 1 282 ? -21.715 11.405 38.338 1.00 70.88 282 PRO A C 1
ATOM 2135 O O . PRO A 1 282 ? -20.494 11.381 38.181 1.00 70.88 282 PRO A O 1
ATOM 2138 N N . ARG A 1 283 ? -22.292 10.791 39.380 1.00 73.25 283 ARG A N 1
ATOM 2139 C CA . ARG A 1 283 ? -21.587 9.946 40.364 1.00 73.25 283 ARG A CA 1
ATOM 2140 C C . ARG A 1 283 ? -21.847 8.448 40.175 1.00 73.25 283 ARG A C 1
ATOM 2142 O O . ARG A 1 283 ? -21.171 7.645 40.818 1.00 73.25 283 ARG A O 1
ATOM 2149 N N . VAL A 1 284 ? -22.815 8.078 39.339 1.00 74.12 284 VAL A N 1
ATOM 2150 C CA . VAL A 1 284 ? -23.172 6.683 39.053 1.00 74.12 284 VAL A CA 1
ATOM 2151 C C . VAL A 1 284 ? -22.207 6.134 37.996 1.00 74.12 284 VAL A C 1
ATOM 2153 O O . VAL A 1 284 ? -21.648 6.886 37.201 1.00 74.12 284 VAL A O 1
ATOM 2156 N N . ARG A 1 285 ? -21.937 4.826 38.035 1.00 68.12 285 ARG A N 1
ATOM 2157 C CA . ARG A 1 285 ? -21.114 4.125 37.034 1.00 68.12 285 ARG A CA 1
ATOM 2158 C C . ARG A 1 285 ? -22.008 3.579 35.910 1.00 68.12 285 ARG A C 1
ATOM 2160 O O . ARG A 1 285 ? -23.146 3.230 36.215 1.00 68.12 285 ARG A O 1
ATOM 2167 N N . PRO A 1 286 ? -21.512 3.391 34.672 1.00 68.56 286 PRO A N 1
ATOM 2168 C CA . PRO A 1 286 ? -20.143 3.605 34.192 1.00 68.56 286 PRO A CA 1
ATOM 2169 C C . PRO A 1 286 ? -19.676 5.063 34.116 1.00 68.56 286 PRO A C 1
ATOM 2171 O O . PRO A 1 286 ? -20.445 6.005 34.268 1.00 68.56 286 PRO A O 1
ATOM 2174 N N . LYS A 1 287 ? -18.375 5.226 33.885 1.00 79.06 287 LYS A N 1
ATOM 2175 C CA . LYS A 1 287 ? -17.673 6.509 33.738 1.00 79.06 287 LYS A CA 1
ATOM 2176 C C . LYS A 1 287 ? -17.497 6.798 32.221 1.00 79.06 287 LYS A C 1
ATOM 2178 O O . LYS A 1 287 ? -18.154 6.141 31.403 1.00 79.06 287 LYS A O 1
ATOM 2183 N N . PRO A 1 288 ? -16.727 7.815 31.768 1.00 85.56 288 PRO A N 1
ATOM 2184 C CA . PRO A 1 288 ? -16.705 8.139 30.336 1.00 85.56 288 PRO A CA 1
ATOM 2185 C C . PRO A 1 288 ? -16.150 7.053 29.393 1.00 85.56 288 PRO A C 1
ATOM 2187 O O . PRO A 1 288 ? -16.414 7.160 28.195 1.00 85.56 288 PRO A O 1
ATOM 2190 N N . LEU A 1 289 ? -15.421 6.025 29.856 1.00 90.56 289 LEU A N 1
ATOM 2191 C CA . LEU A 1 289 ? -14.768 5.064 28.953 1.00 90.56 289 LEU A CA 1
ATOM 2192 C C . LEU A 1 289 ? -15.760 4.096 28.296 1.00 90.56 289 LEU A C 1
ATOM 2194 O O . LEU A 1 289 ? -15.719 3.944 27.075 1.00 90.56 289 LEU A O 1
ATOM 2198 N N . ILE A 1 290 ? -16.687 3.500 29.056 1.00 91.31 290 ILE A N 1
ATOM 2199 C CA . ILE A 1 290 ? -17.750 2.647 28.487 1.00 91.31 290 ILE A CA 1
ATOM 2200 C C . ILE A 1 290 ? -18.603 3.455 27.501 1.00 91.31 290 ILE A C 1
ATOM 2202 O O . ILE A 1 290 ? -18.848 3.007 26.382 1.00 91.31 290 ILE A O 1
ATOM 2206 N N . THR A 1 291 ? -18.971 4.686 27.865 1.00 90.50 291 THR A N 1
ATOM 2207 C CA . THR A 1 291 ? -19.727 5.604 26.996 1.00 90.50 291 THR A CA 1
ATOM 2208 C C . THR A 1 291 ? -18.975 5.928 25.698 1.00 90.50 291 THR A C 1
ATOM 2210 O O . THR A 1 291 ? -19.569 5.953 24.617 1.00 90.50 291 THR A O 1
ATOM 2213 N N . ALA A 1 292 ? -17.661 6.167 25.772 1.00 91.44 292 ALA A N 1
ATOM 2214 C CA . ALA A 1 292 ? -16.822 6.390 24.597 1.00 91.44 292 ALA A CA 1
ATOM 2215 C C . ALA A 1 292 ? -16.719 5.129 23.721 1.00 91.44 292 ALA A C 1
ATOM 2217 O O . ALA A 1 292 ? -16.795 5.236 22.495 1.00 91.44 292 ALA A O 1
ATOM 2218 N N . MET A 1 293 ? -16.621 3.941 24.328 1.00 92.69 293 MET A N 1
ATOM 2219 C CA . MET A 1 293 ? -16.522 2.676 23.600 1.00 92.69 293 MET A CA 1
ATOM 2220 C C . MET A 1 293 ? -17.843 2.281 22.924 1.00 92.69 293 MET A C 1
ATOM 2222 O O . MET A 1 293 ? -17.830 1.907 21.755 1.00 92.69 293 MET A O 1
ATOM 2226 N N . GLN A 1 294 ? -18.994 2.459 23.581 1.00 91.75 294 GLN A N 1
ATOM 2227 C CA . GLN A 1 294 ? -20.313 2.287 22.949 1.00 91.75 294 GLN A CA 1
ATOM 2228 C C . GLN A 1 294 ? -20.488 3.224 21.744 1.00 91.75 294 GLN A C 1
ATOM 2230 O O . GLN A 1 294 ? -20.948 2.803 20.681 1.00 91.75 294 GLN A O 1
ATOM 2235 N N . ARG A 1 295 ? -20.059 4.491 21.863 1.00 89.19 295 ARG A N 1
ATOM 2236 C CA . ARG A 1 295 ? -20.054 5.444 20.738 1.00 89.19 295 ARG A CA 1
ATOM 2237 C C . ARG A 1 295 ? -19.122 5.004 19.607 1.00 89.19 295 ARG A C 1
ATOM 2239 O O . ARG A 1 295 ? -19.496 5.169 18.446 1.00 89.19 295 ARG A O 1
ATOM 2246 N N . LEU A 1 296 ? -17.951 4.438 19.913 1.00 90.81 296 LEU A N 1
ATOM 2247 C CA . LEU A 1 296 ? -17.046 3.875 18.905 1.00 90.81 296 LEU A CA 1
ATOM 2248 C C . LEU A 1 296 ? -17.704 2.697 18.174 1.00 90.81 296 LEU A C 1
ATOM 2250 O O . LEU A 1 296 ? -17.802 2.724 16.950 1.00 90.81 296 LEU A O 1
ATOM 2254 N N . LEU A 1 297 ? -18.204 1.703 18.912 1.00 91.00 297 LEU A N 1
ATOM 2255 C CA . LEU A 1 297 ? -18.857 0.515 18.352 1.00 91.00 297 LEU A CA 1
ATOM 2256 C C . LEU A 1 297 ? -20.083 0.882 17.501 1.00 91.00 297 LEU A C 1
ATOM 2258 O O . LEU A 1 297 ? -20.260 0.340 16.409 1.00 91.00 297 LEU A O 1
ATOM 2262 N N . CYS A 1 298 ? -20.884 1.856 17.939 1.00 88.12 298 CYS A N 1
ATOM 2263 C CA . CYS A 1 298 ? -22.000 2.395 17.164 1.00 88.12 298 CYS A CA 1
ATOM 2264 C C . CYS A 1 298 ? -21.528 3.076 15.864 1.00 88.12 298 CYS A C 1
ATOM 2266 O O . CYS A 1 298 ? -22.070 2.803 14.794 1.00 88.12 298 CYS A O 1
ATOM 2268 N N . ARG A 1 299 ? -20.472 3.901 15.903 1.00 86.56 299 ARG A N 1
ATOM 2269 C CA . ARG A 1 299 ? -19.895 4.539 14.699 1.00 86.56 299 ARG A CA 1
ATOM 2270 C C . ARG A 1 299 ? -19.264 3.545 13.721 1.00 86.56 299 ARG A C 1
ATOM 2272 O O . ARG A 1 299 ? -19.336 3.768 12.514 1.00 86.56 299 ARG A O 1
ATOM 2279 N N . LEU A 1 300 ? -18.684 2.456 14.224 1.00 86.19 300 LEU A N 1
ATOM 2280 C CA . LEU A 1 300 ? -18.175 1.349 13.411 1.00 86.19 300 LEU A CA 1
ATOM 2281 C C . LEU A 1 300 ? -19.307 0.537 12.758 1.00 86.19 300 LEU A C 1
ATOM 2283 O O . LEU A 1 300 ? -19.130 0.059 11.644 1.00 86.19 300 LEU A O 1
ATOM 2287 N N . SER A 1 301 ? -20.461 0.414 13.425 1.00 78.19 301 SER A N 1
ATOM 2288 C CA . SER A 1 301 ? -21.594 -0.416 12.970 1.00 78.19 301 SER A CA 1
ATOM 2289 C C . SER A 1 301 ? -22.643 0.333 12.132 1.00 78.19 301 SER A C 1
ATOM 2291 O O . SER A 1 301 ? -23.428 -0.292 11.424 1.00 78.19 301 SER A O 1
ATOM 2293 N N . THR A 1 302 ? -22.705 1.665 12.218 1.00 69.44 302 THR A N 1
ATOM 2294 C CA . THR A 1 302 ? -23.719 2.480 11.523 1.00 69.44 302 THR A CA 1
ATOM 2295 C C . THR A 1 302 ? -23.400 2.651 10.039 1.00 69.44 302 THR A C 1
ATOM 2297 O O . THR A 1 302 ? -22.299 3.043 9.658 1.00 69.44 302 THR A O 1
ATOM 2300 N N . GLN A 1 303 ? -24.382 2.370 9.182 1.00 56.81 303 GLN A N 1
ATOM 2301 C CA . GLN A 1 303 ? -24.189 2.297 7.734 1.00 56.81 303 GLN A CA 1
ATOM 2302 C C . GLN A 1 303 ? -24.068 3.666 7.039 1.00 56.81 303 GLN A C 1
ATOM 2304 O O . GLN A 1 303 ? -24.664 4.655 7.454 1.00 56.81 303 GLN A O 1
ATOM 2309 N N . ARG A 1 304 ? -23.324 3.655 5.922 1.00 56.03 304 ARG A N 1
ATOM 2310 C CA . ARG A 1 304 ? -23.501 4.483 4.711 1.00 56.03 304 ARG A CA 1
ATOM 2311 C C . ARG A 1 304 ? -23.842 5.967 4.934 1.00 56.03 304 ARG A C 1
ATOM 2313 O O . ARG A 1 304 ? -24.952 6.410 4.665 1.00 56.03 304 ARG A O 1
ATOM 2320 N N . HIS A 1 305 ? -22.824 6.751 5.290 1.00 53.50 305 HIS A N 1
ATOM 2321 C CA . HIS A 1 305 ? -22.755 8.155 4.865 1.00 53.50 305 HIS A CA 1
ATOM 2322 C C . HIS A 1 305 ? -21.710 8.255 3.737 1.00 53.50 305 HIS A C 1
ATOM 2324 O O . HIS A 1 305 ? -20.636 7.666 3.907 1.00 53.50 305 HIS A O 1
ATOM 2330 N N . PRO A 1 306 ? -21.964 8.979 2.626 1.00 50.28 306 PRO A N 1
ATOM 2331 C CA . PRO A 1 306 ? -21.088 9.023 1.438 1.00 50.28 306 PRO A CA 1
ATOM 2332 C C . PRO A 1 306 ? -19.718 9.697 1.653 1.00 50.28 306 PRO A C 1
ATOM 2334 O O . PRO A 1 306 ? -18.941 9.858 0.722 1.00 50.28 306 PRO A O 1
ATOM 2337 N N . THR A 1 307 ? -19.406 10.095 2.886 1.00 52.41 307 THR A N 1
ATOM 2338 C CA . THR A 1 307 ? -18.128 10.689 3.298 1.00 52.41 307 THR A CA 1
ATOM 2339 C C . THR A 1 307 ? -17.588 9.949 4.523 1.00 52.41 307 THR A C 1
ATOM 2341 O O . THR A 1 307 ? -17.379 10.525 5.590 1.00 52.41 307 THR A O 1
ATOM 2344 N N . THR A 1 308 ? -17.430 8.627 4.408 1.00 60.81 308 THR A N 1
ATOM 2345 C CA . THR A 1 308 ? -16.976 7.776 5.519 1.00 60.81 308 THR A CA 1
ATOM 2346 C C . THR A 1 308 ? -15.471 7.953 5.758 1.00 60.81 308 THR A C 1
ATOM 2348 O O . THR A 1 308 ? -14.636 7.172 5.313 1.00 60.81 308 THR A O 1
ATOM 2351 N N . SER A 1 309 ? -15.120 9.010 6.490 1.00 72.31 309 SER A N 1
ATOM 2352 C CA . SER A 1 309 ? -13.788 9.171 7.069 1.00 72.31 309 SER A CA 1
ATOM 2353 C C . SER A 1 309 ? -13.530 8.121 8.167 1.00 72.31 309 SER A C 1
ATOM 2355 O O . SER A 1 309 ? -14.481 7.601 8.766 1.00 72.31 309 SER A O 1
ATOM 2357 N N . PRO A 1 310 ? -12.256 7.793 8.461 1.00 80.81 310 PRO A N 1
ATOM 2358 C CA . PRO A 1 310 ? -11.913 6.902 9.564 1.00 80.81 310 PRO A CA 1
ATOM 2359 C C . PRO A 1 310 ? -12.477 7.398 10.902 1.00 80.81 310 PRO A C 1
ATOM 2361 O O . PRO A 1 310 ? -12.467 8.596 11.193 1.00 80.81 310 PRO A O 1
ATOM 2364 N N . VAL A 1 311 ? -12.956 6.480 11.743 1.00 87.62 311 VAL A N 1
ATOM 2365 C CA . VAL A 1 311 ? -13.607 6.849 13.006 1.00 87.62 311 VAL A CA 1
ATOM 2366 C C . VAL A 1 311 ? -12.573 7.417 13.982 1.00 87.62 311 VAL A C 1
ATOM 2368 O O . VAL A 1 311 ? -11.652 6.716 14.399 1.00 87.62 311 VAL A O 1
ATOM 2371 N N . SER A 1 312 ? -12.747 8.688 14.353 1.00 87.19 312 SER A N 1
ATOM 2372 C CA . SER A 1 312 ? -11.906 9.398 15.328 1.00 87.19 312 SER A CA 1
ATOM 2373 C C . SER A 1 312 ? -11.886 8.707 16.698 1.00 87.19 312 SER A C 1
ATOM 2375 O O . SER A 1 312 ? -12.936 8.342 17.241 1.00 87.19 312 SER A O 1
ATOM 2377 N N . LEU A 1 313 ? -10.683 8.588 17.267 1.00 88.88 313 LEU A N 1
ATOM 2378 C CA . LEU A 1 313 ? -10.419 8.027 18.595 1.00 88.88 313 LEU A CA 1
ATOM 2379 C C . LEU A 1 313 ? -10.399 9.093 19.702 1.00 88.88 313 LEU A C 1
ATOM 2381 O O . LEU A 1 313 ? -10.329 8.738 20.881 1.00 88.88 313 LEU A O 1
ATOM 2385 N N . GLY A 1 314 ? -10.522 10.379 19.353 1.00 88.38 314 GLY A N 1
ATOM 2386 C CA . GLY A 1 314 ? -10.571 11.508 20.291 1.00 88.38 314 GLY A CA 1
ATOM 2387 C C . GLY A 1 314 ? -11.422 11.271 21.554 1.00 88.38 314 GLY A C 1
ATOM 2388 O O . GLY A 1 314 ? -10.895 11.448 22.651 1.00 88.38 314 GLY A O 1
ATOM 2389 N N . PRO A 1 315 ? -12.680 10.783 21.463 1.00 88.94 315 PRO A N 1
ATOM 2390 C CA . PRO A 1 315 ? -13.511 10.516 22.643 1.00 88.94 315 PRO A CA 1
ATOM 2391 C C . PRO A 1 315 ? -12.923 9.491 23.624 1.00 88.94 315 PRO A C 1
ATOM 2393 O O . PRO A 1 315 ? -13.138 9.611 24.828 1.00 88.94 315 PRO A O 1
ATOM 2396 N N . ILE A 1 316 ? -12.182 8.494 23.129 1.00 90.38 316 ILE A N 1
ATOM 2397 C CA . ILE A 1 316 ? -11.511 7.490 23.967 1.00 90.38 316 ILE A CA 1
ATOM 2398 C C . ILE A 1 316 ? -10.262 8.100 24.604 1.00 90.38 316 ILE A C 1
ATOM 2400 O O . ILE A 1 316 ? -10.058 7.940 25.805 1.00 90.38 316 ILE A O 1
ATOM 2404 N N . ILE A 1 317 ? -9.475 8.868 23.844 1.00 89.25 317 ILE A N 1
ATOM 2405 C CA . ILE A 1 317 ? -8.305 9.588 24.373 1.00 89.25 317 ILE A CA 1
ATOM 2406 C C . ILE A 1 317 ? -8.730 10.533 25.510 1.00 89.25 317 ILE A C 1
ATOM 2408 O O . ILE A 1 317 ? -8.140 10.491 26.588 1.00 89.25 317 ILE A O 1
ATOM 2412 N N . SER A 1 318 ? -9.808 11.303 25.332 1.00 88.56 318 SER A N 1
ATOM 2413 C CA . SER A 1 318 ? -10.367 12.158 26.389 1.00 88.56 318 SER A CA 1
ATOM 2414 C C . SER A 1 318 ? -10.889 11.366 27.597 1.00 88.56 318 SER A C 1
ATOM 2416 O O . SER A 1 318 ? -10.740 11.817 28.733 1.00 88.56 318 SER A O 1
ATOM 2418 N N . ALA A 1 319 ? -11.460 10.173 27.393 1.00 89.88 319 ALA A N 1
ATOM 2419 C CA . ALA A 1 319 ? -11.879 9.306 28.496 1.00 89.88 319 ALA A CA 1
ATOM 2420 C C . ALA A 1 319 ? -10.684 8.777 29.315 1.00 89.88 319 ALA A C 1
ATOM 2422 O O . ALA A 1 319 ? -10.778 8.700 30.538 1.00 89.88 319 ALA A O 1
ATOM 2423 N N . PHE A 1 320 ? -9.547 8.473 28.682 1.00 89.75 320 PHE A N 1
ATOM 2424 C CA . PHE A 1 320 ? -8.310 8.117 29.389 1.00 89.75 320 PHE A CA 1
ATOM 2425 C C . PHE A 1 320 ? -7.663 9.317 30.100 1.00 89.75 320 PHE A C 1
ATOM 2427 O O . PHE A 1 320 ? -7.232 9.181 31.247 1.00 89.75 320 PHE A O 1
ATOM 2434 N N . GLN A 1 321 ? -7.688 10.507 29.493 1.00 89.44 321 GLN A N 1
ATOM 2435 C CA . GLN A 1 321 ? -7.230 11.748 30.132 1.00 89.44 321 GLN A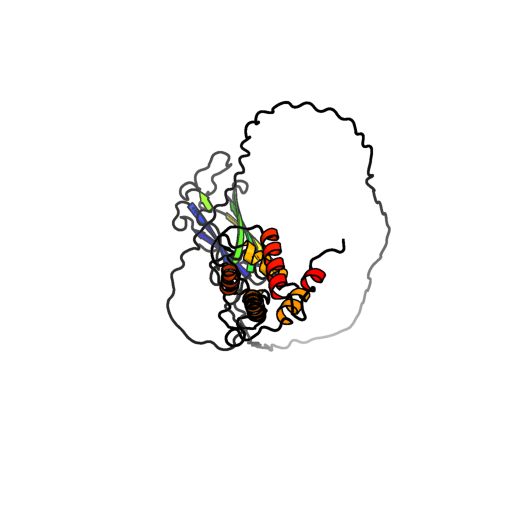 CA 1
ATOM 2436 C C . GLN A 1 321 ? -8.024 12.076 31.408 1.00 89.44 321 GLN A C 1
ATOM 2438 O O . GLN A 1 321 ? -7.438 12.527 32.391 1.00 89.44 321 GLN A O 1
ATOM 2443 N N . TRP A 1 322 ? -9.325 11.760 31.456 1.00 86.44 322 TRP A N 1
ATOM 2444 C CA . TRP A 1 322 ? -10.145 11.865 32.676 1.00 86.44 322 TRP A CA 1
ATOM 2445 C C . TRP A 1 322 ? -9.644 10.979 33.835 1.00 86.44 322 TRP A C 1
ATOM 2447 O O . TRP A 1 322 ? -9.909 11.260 35.003 1.00 86.44 322 TRP A O 1
ATOM 2457 N N . TYR A 1 323 ? -8.891 9.919 33.532 1.00 86.50 323 TYR A N 1
ATOM 2458 C CA . TYR A 1 323 ? -8.216 9.069 34.516 1.00 86.50 323 TYR A CA 1
ATOM 2459 C C . TYR A 1 323 ? -6.777 9.499 34.836 1.00 86.50 323 TYR A C 1
ATOM 2461 O O . TYR A 1 323 ? -6.095 8.777 35.564 1.00 86.50 323 TYR A O 1
ATOM 2469 N N . GLY A 1 324 ? -6.311 10.632 34.301 1.00 86.25 324 GLY A N 1
ATOM 2470 C CA . GLY A 1 324 ? -4.922 11.080 34.418 1.00 86.25 324 GLY A CA 1
ATOM 2471 C C . GLY A 1 324 ? -3.932 10.253 33.590 1.00 86.25 324 GLY A C 1
ATOM 2472 O O . GLY A 1 324 ? -2.735 10.314 33.850 1.00 86.25 324 GLY A O 1
ATOM 2473 N N . LEU A 1 325 ? -4.412 9.461 32.624 1.00 85.69 325 LEU A N 1
ATOM 2474 C CA . LEU A 1 325 ? -3.567 8.656 31.742 1.00 85.69 325 LEU A CA 1
ATOM 2475 C C . LEU A 1 325 ? -3.304 9.416 30.442 1.00 85.69 325 LEU A C 1
ATOM 2477 O O . LEU A 1 325 ? -4.226 9.640 29.654 1.00 85.69 325 LEU A O 1
ATOM 2481 N N . ASP A 1 326 ? -2.045 9.793 30.213 1.00 82.19 326 ASP A N 1
ATOM 2482 C CA . ASP A 1 326 ? -1.640 10.443 28.971 1.00 82.19 326 ASP A CA 1
ATOM 2483 C C . ASP A 1 326 ? -1.189 9.428 27.906 1.00 82.19 326 ASP A C 1
ATOM 2485 O O . ASP A 1 326 ? -0.119 8.826 27.984 1.00 82.19 326 ASP A O 1
ATOM 2489 N N . LEU A 1 327 ? -2.012 9.292 26.866 1.00 78.56 327 LEU A N 1
ATOM 2490 C CA . LEU A 1 327 ? -1.775 8.450 25.691 1.00 78.56 327 LEU A CA 1
ATOM 2491 C C . LEU A 1 327 ? -0.999 9.184 24.571 1.00 78.56 327 LEU A C 1
ATOM 2493 O O . LEU A 1 327 ? -1.147 8.883 23.381 1.00 78.56 327 LEU A O 1
ATOM 2497 N N . THR A 1 328 ? -0.209 10.208 24.909 1.00 72.44 328 THR A N 1
ATOM 2498 C CA . THR A 1 328 ? 0.862 10.727 24.033 1.00 72.44 328 THR A CA 1
ATOM 2499 C C . THR A 1 328 ? 2.101 9.831 24.059 1.00 72.44 328 THR A C 1
ATOM 2501 O O . THR A 1 328 ? 2.796 9.718 23.048 1.00 72.44 328 THR A O 1
ATOM 2504 N N . THR A 1 329 ? 2.363 9.173 25.192 1.00 78.19 329 THR A N 1
ATOM 2505 C CA . THR A 1 329 ? 3.497 8.260 25.351 1.00 78.19 329 THR A CA 1
ATOM 2506 C C . THR A 1 329 ? 3.263 7.016 24.494 1.00 78.19 329 THR A C 1
ATOM 2508 O O . THR A 1 329 ? 2.134 6.532 24.378 1.00 78.19 329 THR A O 1
ATOM 2511 N N . LYS A 1 330 ? 4.323 6.500 23.861 1.00 79.25 330 LYS A N 1
ATOM 2512 C CA . LYS A 1 330 ? 4.273 5.224 23.135 1.00 79.25 330 LYS A CA 1
ATOM 2513 C C . LYS A 1 330 ? 4.211 4.090 24.155 1.00 79.25 330 LYS A C 1
ATOM 2515 O O . LYS A 1 330 ? 5.188 3.882 24.865 1.00 79.25 330 LYS A O 1
ATOM 2520 N N . LEU A 1 331 ? 3.083 3.391 24.196 1.00 84.12 331 LEU A N 1
ATOM 2521 C CA . LEU A 1 331 ? 2.905 2.157 24.958 1.00 84.12 331 LEU A CA 1
ATOM 2522 C C . LEU A 1 331 ? 3.003 0.965 24.005 1.00 84.12 331 LEU A C 1
ATOM 2524 O O . LEU A 1 331 ? 2.780 1.110 22.796 1.00 84.12 331 LEU A O 1
ATOM 2528 N N . ASP A 1 332 ? 3.298 -0.211 24.549 1.00 89.62 332 ASP A N 1
ATOM 2529 C CA . ASP A 1 332 ? 3.067 -1.454 23.816 1.00 89.62 332 ASP A CA 1
ATOM 2530 C C . ASP A 1 332 ? 1.557 -1.772 23.721 1.00 89.62 332 ASP A C 1
ATOM 2532 O O . ASP A 1 332 ? 0.746 -1.283 24.513 1.00 89.62 332 ASP A O 1
ATOM 2536 N N . VAL A 1 333 ? 1.158 -2.596 22.748 1.00 90.81 333 VAL A N 1
ATOM 2537 C CA . VAL A 1 333 ? -0.243 -3.021 22.584 1.00 90.81 333 VAL A CA 1
ATOM 2538 C C . VAL A 1 333 ? -0.717 -3.867 23.772 1.00 90.81 333 VAL A C 1
ATOM 2540 O O . VAL A 1 333 ? -1.855 -3.691 24.207 1.00 90.81 333 VAL A O 1
ATOM 2543 N N . VAL A 1 334 ? 0.136 -4.730 24.336 1.00 91.44 334 VAL A N 1
ATOM 2544 C CA . VAL A 1 334 ? -0.212 -5.563 25.501 1.00 91.44 334 VAL A CA 1
ATOM 2545 C C . VAL A 1 334 ? -0.330 -4.707 26.762 1.00 91.44 334 VAL A C 1
ATOM 2547 O O . VAL A 1 334 ? -1.291 -4.846 27.516 1.00 91.44 334 VAL A O 1
ATOM 2550 N N . GLU A 1 335 ? 0.586 -3.756 26.955 1.00 91.31 335 GLU A N 1
ATOM 2551 C CA . GLU A 1 335 ? 0.509 -2.775 28.045 1.00 91.31 335 GLU A CA 1
ATOM 2552 C C . GLU A 1 335 ? -0.770 -1.925 27.951 1.00 91.31 335 GLU A C 1
ATOM 2554 O O . GLU A 1 335 ? -1.484 -1.745 28.942 1.00 91.31 335 GLU A O 1
ATOM 2559 N N . PHE A 1 336 ? -1.112 -1.454 26.747 1.00 92.25 336 PHE A N 1
ATOM 2560 C CA . PHE A 1 336 ? -2.373 -0.759 26.506 1.00 92.25 336 PHE A CA 1
ATOM 2561 C C . PHE A 1 336 ? -3.588 -1.640 26.823 1.00 92.25 336 PHE A C 1
ATOM 2563 O O . PHE A 1 336 ? -4.522 -1.153 27.463 1.00 92.25 336 PHE A O 1
ATOM 2570 N N . TRP A 1 337 ? -3.590 -2.915 26.422 1.00 93.62 337 TRP A N 1
ATOM 2571 C CA . TRP A 1 337 ? -4.673 -3.847 26.743 1.00 93.62 337 TRP A CA 1
ATOM 2572 C C . TRP A 1 337 ? -4.842 -4.049 28.248 1.00 93.62 337 TRP A C 1
ATOM 2574 O O . TRP A 1 337 ? -5.969 -3.944 28.726 1.00 93.62 337 TRP A O 1
ATOM 2584 N N . GLU A 1 338 ? -3.767 -4.241 29.011 1.00 91.81 338 GLU A N 1
ATOM 2585 C CA . GLU A 1 338 ? -3.828 -4.353 30.476 1.00 91.81 338 GLU A CA 1
ATOM 2586 C C . GLU A 1 338 ? -4.403 -3.090 31.135 1.00 91.81 338 GLU A C 1
ATOM 2588 O O . GLU A 1 338 ? -5.301 -3.156 31.985 1.00 91.81 338 GLU A O 1
ATOM 2593 N N . ILE A 1 339 ? -3.946 -1.909 30.709 1.00 91.94 339 ILE A N 1
ATOM 2594 C CA . ILE A 1 339 ? -4.468 -0.628 31.202 1.00 91.94 339 ILE A CA 1
ATOM 2595 C C . ILE A 1 339 ? -5.951 -0.472 30.831 1.00 91.94 339 ILE A C 1
ATOM 2597 O O . ILE A 1 339 ? -6.763 -0.098 31.682 1.00 91.94 339 ILE A O 1
ATOM 2601 N N . PHE A 1 340 ? -6.323 -0.771 29.584 1.00 92.69 340 PHE A N 1
ATOM 2602 C CA . PHE A 1 340 ? -7.692 -0.661 29.082 1.00 92.69 340 PHE A CA 1
ATOM 2603 C C . PHE A 1 340 ? -8.634 -1.621 29.815 1.00 92.69 340 PHE A C 1
ATOM 2605 O O . PHE A 1 340 ? -9.665 -1.178 30.325 1.00 92.69 340 PHE A O 1
ATOM 2612 N N . ARG A 1 341 ? -8.241 -2.892 29.968 1.00 92.81 341 ARG A N 1
ATOM 2613 C CA . ARG A 1 341 ? -8.965 -3.929 30.716 1.00 92.81 341 ARG A CA 1
ATOM 2614 C C . ARG A 1 341 ? -9.276 -3.479 32.133 1.00 92.81 341 ARG A C 1
ATOM 2616 O O . ARG A 1 341 ? -10.439 -3.342 32.505 1.00 92.81 341 ARG A O 1
ATOM 2623 N N . ARG A 1 342 ? -8.232 -3.121 32.887 1.00 91.50 342 ARG A N 1
ATOM 2624 C CA . ARG A 1 342 ? -8.347 -2.698 34.289 1.00 91.50 342 ARG A CA 1
ATOM 2625 C C . ARG A 1 342 ? -9.205 -1.447 34.454 1.00 91.50 342 ARG A C 1
ATOM 2627 O O . ARG A 1 342 ? -9.805 -1.268 35.515 1.00 91.50 342 ARG A O 1
ATOM 2634 N N . LYS A 1 343 ? -9.267 -0.569 33.447 1.00 91.62 343 LYS A N 1
ATOM 2635 C CA . LYS A 1 343 ? -10.160 0.599 33.451 1.00 91.62 343 LYS A CA 1
ATOM 2636 C C . LYS A 1 343 ? -11.604 0.225 33.141 1.00 91.62 343 LYS A C 1
ATOM 2638 O O . LYS A 1 343 ? -12.481 0.687 33.865 1.00 91.62 343 LYS A O 1
ATOM 2643 N N . LEU A 1 344 ? -11.853 -0.642 32.162 1.00 91.75 344 LEU A N 1
ATOM 2644 C CA . LEU A 1 344 ? -13.189 -1.180 31.900 1.00 91.75 344 LEU A CA 1
ATOM 2645 C C . LEU A 1 344 ? -13.736 -1.919 33.131 1.00 91.75 344 LEU A C 1
ATOM 2647 O O . LEU A 1 344 ? -14.834 -1.598 33.574 1.00 91.75 344 LEU A O 1
ATOM 2651 N N . ASP A 1 345 ? -12.951 -2.787 33.773 1.00 90.88 345 ASP A N 1
ATOM 2652 C CA . ASP A 1 345 ? -13.345 -3.455 35.024 1.00 90.88 345 ASP A CA 1
ATOM 2653 C C . ASP A 1 345 ? -13.672 -2.461 36.146 1.00 90.88 345 ASP A C 1
ATOM 2655 O O . ASP A 1 345 ? -14.655 -2.624 36.866 1.00 90.88 345 ASP A O 1
ATOM 2659 N N . GLN A 1 346 ? -12.886 -1.388 36.294 1.00 89.19 346 GLN A N 1
ATOM 2660 C CA . GLN A 1 346 ? -13.172 -0.327 37.270 1.00 89.19 346 GLN A CA 1
ATOM 2661 C C . GLN A 1 346 ? -14.508 0.389 37.006 1.00 89.19 346 GLN A C 1
ATOM 2663 O O . GLN A 1 346 ? -15.136 0.847 37.966 1.00 89.19 346 GLN A O 1
ATOM 2668 N N . GLU A 1 347 ? -14.948 0.484 35.748 1.00 88.88 347 GLU A N 1
ATOM 2669 C CA . GLU A 1 347 ? -16.251 1.049 35.376 1.00 88.88 347 GLU A CA 1
ATOM 2670 C C . GLU A 1 347 ? -17.404 0.043 35.486 1.00 88.88 347 GLU A C 1
ATOM 2672 O O . GLU A 1 347 ? -18.499 0.437 35.887 1.00 88.88 347 GLU A O 1
ATOM 2677 N N . LEU A 1 348 ? -17.166 -1.233 35.168 1.00 88.88 348 LEU A N 1
ATOM 2678 C CA . LEU A 1 348 ? -18.178 -2.295 35.193 1.00 88.88 348 LEU A CA 1
ATOM 2679 C C . LEU A 1 348 ? -18.494 -2.808 36.608 1.00 88.88 348 LEU A C 1
ATOM 2681 O O . LEU A 1 348 ? -19.581 -3.352 36.809 1.00 88.88 348 LEU A O 1
ATOM 2685 N N . ARG A 1 349 ? -17.608 -2.604 37.594 1.00 87.81 349 ARG A N 1
ATOM 2686 C CA . ARG A 1 349 ? -17.862 -2.914 39.016 1.00 87.81 349 ARG A CA 1
ATOM 2687 C C . ARG A 1 349 ? -19.148 -2.262 39.535 1.00 87.81 349 ARG A C 1
ATOM 2689 O O . ARG A 1 349 ? -19.239 -1.029 39.556 1.00 87.81 349 ARG A O 1
ATOM 2696 N N . GLY A 1 350 ? -20.080 -3.064 40.043 1.00 82.56 350 GLY A N 1
ATOM 2697 C CA . GLY A 1 350 ? -21.415 -2.654 40.488 1.00 82.56 350 GLY A CA 1
ATOM 2698 C C . GLY A 1 350 ? -22.484 -2.658 39.388 1.00 82.56 350 GLY A C 1
ATOM 2699 O O . GLY A 1 350 ? -23.606 -2.222 39.637 1.00 82.56 350 GLY A O 1
ATOM 2700 N N . THR A 1 351 ? -22.164 -3.128 38.178 1.00 85.38 351 THR A N 1
ATOM 2701 C CA . THR A 1 351 ? -23.122 -3.290 37.070 1.00 85.38 351 THR A CA 1
ATOM 2702 C C . THR A 1 351 ? -23.436 -4.769 36.819 1.00 85.38 351 THR A C 1
ATOM 2704 O O . THR A 1 351 ? -22.702 -5.657 37.241 1.00 85.38 351 THR A O 1
ATOM 2707 N N . LYS A 1 352 ? -24.485 -5.057 36.034 1.00 86.31 352 LYS A N 1
ATOM 2708 C CA . LYS A 1 352 ? -24.842 -6.428 35.600 1.00 86.31 352 LYS A CA 1
ATOM 2709 C C . LYS A 1 352 ? -23.770 -7.136 34.747 1.00 86.31 352 LYS A C 1
ATOM 2711 O O . LYS A 1 352 ? -23.948 -8.303 34.402 1.00 86.31 352 LYS A O 1
ATOM 2716 N N . MET A 1 353 ? -22.714 -6.422 34.351 1.00 86.69 353 MET A N 1
ATOM 2717 C CA . MET A 1 353 ? -21.631 -6.920 33.499 1.00 86.69 353 MET A CA 1
ATOM 2718 C C . MET A 1 353 ? -20.286 -6.999 34.245 1.00 86.69 353 MET A C 1
ATOM 2720 O O . MET A 1 353 ? -19.256 -7.223 33.616 1.00 86.69 353 MET A O 1
ATOM 2724 N N . GLU A 1 354 ? -20.287 -6.826 35.572 1.00 88.69 354 GLU A N 1
ATOM 2725 C CA . GLU A 1 354 ? -19.135 -7.118 36.432 1.00 88.69 354 GLU A CA 1
ATOM 2726 C C . GLU A 1 354 ? -18.680 -8.582 36.269 1.00 88.69 354 GLU A C 1
ATOM 2728 O O . GLU A 1 354 ? -19.497 -9.470 36.033 1.00 88.69 354 GLU A O 1
ATOM 2733 N N . GLY A 1 355 ? -17.369 -8.832 36.341 1.00 87.12 355 GLY A N 1
ATOM 2734 C CA . GLY A 1 355 ? -16.771 -10.168 36.193 1.00 87.12 355 GLY A CA 1
ATOM 2735 C C . GLY A 1 355 ? -16.637 -10.673 34.750 1.00 87.12 355 GLY A C 1
ATOM 2736 O O . GLY A 1 355 ? -15.647 -11.322 34.439 1.00 87.12 355 GLY A O 1
ATOM 2737 N N . LYS A 1 356 ? -17.534 -10.292 33.831 1.00 90.31 356 LYS A N 1
ATOM 2738 C CA . LYS A 1 356 ? -17.571 -10.835 32.452 1.00 90.31 356 LYS A CA 1
ATOM 2739 C C . LYS A 1 356 ? -16.332 -10.553 31.595 1.00 90.31 356 LYS A C 1
ATOM 2741 O O . LYS A 1 356 ? -16.067 -11.268 30.635 1.00 90.31 356 LYS A O 1
ATOM 2746 N N . LEU A 1 357 ? -15.587 -9.492 31.907 1.00 89.81 357 LEU A N 1
ATOM 2747 C CA . LEU A 1 357 ? -14.303 -9.184 31.263 1.00 89.81 357 LEU A CA 1
ATOM 2748 C C . LEU A 1 357 ? -13.145 -10.022 31.848 1.00 89.81 357 LEU A C 1
ATOM 2750 O O . LEU A 1 357 ? -12.097 -10.159 31.217 1.00 89.81 357 LEU A O 1
ATOM 2754 N N . GLY A 1 358 ? -13.348 -10.587 33.042 1.00 89.44 358 GLY A N 1
ATOM 2755 C CA . GLY A 1 358 ? -12.606 -11.716 33.597 1.00 89.44 358 GLY A CA 1
ATOM 2756 C C . GLY A 1 358 ? -12.821 -12.948 32.731 1.00 89.44 358 GLY A C 1
ATOM 2757 O O . GLY A 1 358 ? -11.910 -13.349 32.015 1.00 89.44 358 GLY A O 1
ATOM 2758 N N . ASP A 1 359 ? -14.065 -13.433 32.682 1.00 89.31 359 ASP A N 1
ATOM 2759 C CA . ASP A 1 359 ? -14.485 -14.640 31.944 1.00 89.31 359 ASP A CA 1
ATOM 2760 C C . ASP A 1 359 ? -14.046 -14.676 30.462 1.00 89.31 359 ASP A C 1
ATOM 2762 O O . ASP A 1 359 ? -13.896 -15.750 29.884 1.00 89.31 359 ASP A O 1
ATOM 2766 N N . LEU A 1 360 ? -13.870 -13.510 29.824 1.00 90.00 360 LEU A N 1
ATOM 2767 C CA . LEU A 1 360 ? -13.451 -13.393 28.422 1.00 90.00 360 LEU A CA 1
ATOM 2768 C C . LEU A 1 360 ? -11.927 -13.463 28.204 1.00 90.00 360 LEU A C 1
ATOM 2770 O O . LEU A 1 360 ? -11.496 -13.844 27.116 1.00 90.00 360 LEU A O 1
ATOM 2774 N N . PHE A 1 361 ? -11.119 -13.033 29.177 1.00 89.62 361 PHE A N 1
ATOM 2775 C CA . PHE A 1 361 ? -9.685 -12.774 28.975 1.00 89.62 361 PHE A CA 1
ATOM 2776 C C . PHE A 1 361 ? -8.760 -13.441 30.000 1.00 89.62 361 PHE A C 1
ATOM 2778 O O . PHE A 1 361 ? -7.581 -13.618 29.697 1.00 89.62 361 PHE A O 1
ATOM 2785 N N . ASP A 1 362 ? -9.251 -13.824 31.180 1.00 87.69 362 ASP A N 1
ATOM 2786 C CA . ASP A 1 362 ? -8.481 -14.648 32.109 1.00 87.69 362 ASP A CA 1
ATOM 2787 C C . ASP A 1 362 ? -8.532 -16.109 31.663 1.00 87.69 362 ASP A C 1
ATOM 2789 O O . ASP A 1 362 ? -9.601 -16.692 31.472 1.00 87.69 362 ASP A O 1
ATOM 2793 N N . GLY A 1 363 ? -7.357 -16.720 31.514 1.00 76.25 363 GLY A N 1
ATOM 2794 C CA . GLY A 1 363 ? -7.267 -18.170 31.405 1.00 76.25 363 GLY A CA 1
ATOM 2795 C C . GLY A 1 363 ? -7.694 -18.832 32.716 1.00 76.25 363 GLY A C 1
ATOM 2796 O O . GLY A 1 363 ? -7.476 -18.284 33.796 1.00 76.25 363 GLY A O 1
ATOM 2797 N N . LEU A 1 364 ? -8.259 -20.036 32.623 1.00 62.53 364 LEU A N 1
ATOM 2798 C CA . LEU A 1 364 ? -8.403 -20.913 33.785 1.00 62.53 364 LEU A CA 1
ATOM 2799 C C . LEU A 1 364 ? -6.998 -21.278 34.292 1.00 62.53 364 LEU A C 1
ATOM 2801 O O . LEU A 1 364 ? -6.227 -21.896 33.555 1.00 62.53 364 LEU A O 1
ATOM 2805 N N . VAL A 1 365 ? -6.686 -20.867 35.525 1.00 50.94 365 VAL A N 1
ATOM 2806 C CA . VAL A 1 365 ? -5.443 -21.173 36.260 1.00 50.94 365 VAL A CA 1
ATOM 2807 C C . VAL A 1 365 ? -5.706 -22.284 37.269 1.00 50.94 365 VAL A C 1
ATOM 2809 O O . VAL A 1 365 ? -6.726 -22.170 37.987 1.00 50.94 365 VAL A O 1
#

pLDDT: mean 70.9, std 27.07, range [22.61, 97.56]

Foldseek 3Di:
DKDAWDDDPQKTKIKDWDLCFDPDLAIWIKIFIDGDDPPPPPDPDDDDDDDDDDDDDDDDDDDDDDDDDDDDDDDDDDDDDDDDDDDDDDDDDDDDDDDDDDDDDDDDPPPPPPPPVDDPDDDDDDDDDDDDDDDPDDPDPQPDKWKKKKKKKKADPVCRVRIDMDIDIAMAGPVPRMDTDSHRDDRSVCQQPADPPRPHRRQDPNDMDMDMDMDIDDDLQSCPRDDPVDDDDCCVRPVWAAADDPDPLLVLVRVLLVVLLPDPLSLCLLVVWDDDDCVPCVPAFDHQQSVLSPVVSCLGPDDDDPPRDHHYCVSNQVSCVVVVDHSVDRDHNVRVNVVSLVSVLVRCVPTPSHCSSVVVPPDDD

Organism: NCBI:txid265104

Radius of gyration: 34.8 Å; chains: 1; bounding box: 66×74×106 Å

InterPro domains:
  IPR002083 MATH/TRAF domain [PS50144] (1-214)
  IPR008974 TRAF-like [G3DSA:2.60.210.10] (1-49)
  IPR008974 TRAF-like [G3DSA:2.60.210.10] (122-237)
  IPR038765 Papain-like cysteine peptidase superfamily [SSF54001] (249-364)

Sequence (365 aa):
MRSPPVRVGAFDWNIKYYPKGNGTDQISVYIECTKPKLTTSASAEAPKENAVGGGRGGGGDSVTASTSEPPMGTTSSEESMEVERSDAPSAQPTSSAAAVAAAAPPTSEVAAGNDNNYNPNPPNSPLSTEGGAEEDGGVDERSWSVAAQFGVVLYNPNEPRVQYNHGNQHRFDPKAPDWGWTRFHGPHNEIHIRQRGQRQALLRNDTLAFTAYVRVVNDETGGLWFYQNNPWDSLERTGLRGLGSEGPGRAYLVAGLASWSLLASFREIINGAHVPDPVKEPRVRPKPLITAMQRLLCRLSTQRHPTTSPVSLGPIISAFQWYGLDLTTKLDVVEFWEIFRRKLDQELRGTKMEGKLGDLFDGLV

Secondary structure (DSSP, 8-state):
-BPPPEEETTEEEEEEEETT-SSSSEEEEEEEEEPPP---------------------------------------------------------------PPPPPPPP----------------PPPPP-------S---GGG--EEEEEEEEEEETTEEEEEEEEEEEEEE-SSS-EEEEEEEEEETTTTTSPPTT-SS-SSBTTB-EEEEEEEEE--TTS-TT--TTS---HHHHHSSPPBP--STT-HHHHHHHHHHHT-HHHHHHHHHSPPP-TTT-TTSSS-HHHHHHHHHHHHHHS---SS-PPBP-HHHHHHHHTTT--TTS---HHHHHHHHHHHHHHHHTTSTTSSHHHHHHPPP-